Protein AF-A0A2H0N8E6-F1 (afdb_monomer_lite)

Secondary structure (DSSP, 8-state):
-GGG-HHHHHIIIIISHHHHTS---HHHHHHHHHHHHHHHHHHHHHHHHHHHHHHHHHHTTT-HHHHHHHHHHHHHHHHHHHHHHHHS---GGGHHHHHHHHHHHHHHHHHHHHHHHHHHHHHS-GGGHHHHHHHHHHHHHHHHHHHHHHHHHHHHHHHHHHHHHHHHHHHHHHT--TT-----

Radius of gyration: 21.75 Å; chains: 1; bounding box: 71×38×57 Å

Organism: NCBI:txid1974653

Structure (mmCIF, N/CA/C/O backbone):
data_AF-A0A2H0N8E6-F1
#
_entry.id   AF-A0A2H0N8E6-F1
#
loop_
_atom_site.group_PDB
_atom_site.id
_atom_site.type_symbol
_atom_site.label_atom_id
_atom_site.label_alt_id
_atom_site.label_comp_id
_atom_site.label_asym_id
_atom_site.label_entity_id
_atom_site.label_seq_id
_atom_site.pdbx_PDB_ins_code
_atom_site.Cartn_x
_atom_site.Cartn_y
_atom_site.Cartn_z
_atom_site.occupancy
_atom_site.B_iso_or_equiv
_atom_site.auth_seq_id
_atom_site.auth_comp_id
_atom_site.auth_asym_id
_atom_site.auth_atom_id
_atom_site.pdbx_PDB_model_num
ATOM 1 N N . MET A 1 1 ? 7.430 16.166 14.255 1.00 59.34 1 MET A N 1
ATOM 2 C CA . MET A 1 1 ? 7.893 16.108 12.847 1.00 59.34 1 MET A CA 1
ATOM 3 C C . MET A 1 1 ? 6.907 15.461 11.860 1.00 59.34 1 MET A C 1
ATOM 5 O O . MET A 1 1 ? 7.134 15.622 10.672 1.00 59.34 1 MET A O 1
ATOM 9 N N . LYS A 1 2 ? 5.799 14.806 12.277 1.00 59.06 2 LYS A N 1
ATOM 10 C CA . LYS A 1 2 ? 4.817 14.189 11.344 1.00 59.06 2 LYS A CA 1
ATOM 11 C C . LYS A 1 2 ? 4.305 15.143 10.246 1.00 59.06 2 LYS A C 1
ATOM 13 O O . LYS A 1 2 ? 4.163 14.740 9.104 1.00 59.06 2 LYS A O 1
ATOM 18 N N . TYR A 1 3 ? 4.105 16.417 10.579 1.00 64.81 3 TYR A N 1
ATOM 19 C CA . TYR A 1 3 ? 3.597 17.440 9.655 1.00 64.81 3 TYR A CA 1
ATOM 20 C C . TYR A 1 3 ? 4.586 17.905 8.570 1.00 64.81 3 TYR A C 1
ATOM 22 O O . TYR A 1 3 ? 4.198 18.683 7.708 1.00 64.81 3 TYR A O 1
ATOM 30 N N . LEU A 1 4 ? 5.840 17.441 8.605 1.00 82.19 4 LEU A N 1
ATOM 31 C CA . LEU A 1 4 ? 6.856 17.712 7.577 1.00 82.19 4 LEU A CA 1
ATOM 32 C C . LEU A 1 4 ? 7.203 16.461 6.752 1.00 82.19 4 LEU A C 1
ATOM 34 O O . LEU A 1 4 ? 8.013 16.542 5.835 1.00 82.19 4 LEU A O 1
ATOM 38 N N . ASP A 1 5 ? 6.616 15.305 7.074 1.00 90.38 5 ASP A N 1
ATOM 39 C CA . ASP A 1 5 ? 6.883 14.049 6.373 1.00 90.38 5 ASP A CA 1
ATOM 40 C C . ASP A 1 5 ? 6.030 13.969 5.090 1.00 90.38 5 ASP A C 1
ATOM 42 O O . ASP A 1 5 ? 4.797 13.949 5.183 1.00 90.38 5 ASP A O 1
ATOM 46 N N . PRO A 1 6 ? 6.642 13.906 3.892 1.00 92.00 6 PRO A N 1
ATOM 47 C CA . PRO A 1 6 ? 5.910 13.936 2.629 1.00 92.00 6 PRO A CA 1
ATOM 48 C C . PRO A 1 6 ? 4.966 12.743 2.457 1.00 92.00 6 PRO A C 1
ATOM 50 O O . PRO A 1 6 ? 3.879 12.916 1.907 1.00 92.00 6 PRO A O 1
ATOM 53 N N . PHE A 1 7 ? 5.314 11.554 2.964 1.00 93.88 7 PHE A N 1
ATOM 54 C CA . PHE A 1 7 ? 4.419 10.398 2.890 1.00 93.88 7 PHE A CA 1
ATOM 55 C C . PHE A 1 7 ? 3.247 10.535 3.852 1.00 93.88 7 PHE A C 1
ATOM 57 O O . PHE A 1 7 ? 2.126 10.189 3.489 1.00 93.88 7 PHE A O 1
ATOM 64 N N . TYR A 1 8 ? 3.457 11.113 5.036 1.00 94.00 8 TYR A N 1
ATOM 65 C CA . TYR A 1 8 ? 2.338 11.434 5.925 1.00 94.00 8 TYR A CA 1
ATOM 66 C C . TYR A 1 8 ? 1.371 12.430 5.270 1.00 94.00 8 TYR A C 1
ATOM 68 O O . TYR A 1 8 ? 0.158 12.226 5.294 1.00 94.00 8 TYR A O 1
ATOM 76 N N . LEU A 1 9 ? 1.897 13.488 4.643 1.00 94.25 9 LEU A N 1
ATOM 77 C CA . LEU A 1 9 ? 1.090 14.491 3.945 1.00 94.25 9 LEU A CA 1
ATOM 78 C C . LEU A 1 9 ? 0.339 13.883 2.753 1.00 94.25 9 LEU A C 1
ATOM 80 O O . LEU A 1 9 ? -0.856 14.134 2.597 1.00 94.25 9 LEU A O 1
ATOM 84 N N . LEU A 1 10 ? 1.004 13.049 1.949 1.00 94.38 10 LEU A N 1
ATOM 85 C CA . LEU A 1 10 ? 0.389 12.319 0.840 1.00 94.38 10 LEU A CA 1
ATOM 86 C C . LEU A 1 10 ? -0.766 11.440 1.330 1.00 94.38 10 LEU A C 1
ATOM 88 O O . LEU A 1 10 ? -1.880 11.525 0.808 1.00 94.38 10 LEU A O 1
ATOM 92 N N . LEU A 1 11 ? -0.527 10.628 2.360 1.00 93.88 11 LEU A N 1
ATOM 93 C CA . LEU A 1 11 ? -1.547 9.746 2.916 1.00 93.88 11 LEU A CA 1
ATOM 94 C C . LEU A 1 11 ? -2.726 10.550 3.465 1.00 93.88 11 LEU A C 1
ATOM 96 O O . LEU A 1 11 ? -3.870 10.288 3.106 1.00 93.88 11 LEU A O 1
ATOM 100 N N . ARG A 1 12 ? -2.464 11.584 4.266 1.00 93.62 12 ARG A N 1
ATOM 101 C CA . ARG A 1 12 ? -3.511 12.379 4.914 1.00 93.62 12 ARG A CA 1
ATOM 102 C C . ARG A 1 12 ? -4.331 13.216 3.934 1.00 93.62 12 ARG A C 1
ATOM 104 O O . ARG A 1 12 ? -5.552 13.292 4.063 1.00 93.62 12 ARG A O 1
ATOM 111 N N . PHE A 1 13 ? -3.686 13.870 2.970 1.00 93.62 13 PHE A N 1
ATOM 112 C CA . PHE A 1 13 ? -4.343 14.854 2.104 1.00 93.62 13 PHE A CA 1
ATOM 113 C C . PHE A 1 13 ? -4.776 14.313 0.745 1.00 93.62 13 PHE A C 1
ATOM 115 O O . PHE A 1 13 ? -5.640 14.930 0.116 1.00 93.62 13 PHE A O 1
ATOM 122 N N . VAL A 1 14 ? -4.240 13.171 0.309 1.00 93.94 14 VAL A N 1
ATOM 123 C CA . VAL A 1 14 ? -4.565 12.569 -0.990 1.00 93.94 14 VAL A CA 1
ATOM 124 C C . VAL A 1 14 ? -5.241 11.215 -0.805 1.00 93.94 14 VAL A C 1
ATOM 126 O O . VAL A 1 14 ? -6.414 11.081 -1.149 1.00 93.94 14 VAL A O 1
ATOM 129 N N . VAL A 1 15 ? -4.547 10.236 -0.217 1.00 94.12 15 VAL A N 1
ATOM 130 C CA . VAL A 1 15 ? -4.994 8.829 -0.205 1.00 94.12 15 VAL A CA 1
ATOM 131 C C . VAL A 1 15 ? -6.178 8.617 0.742 1.00 94.12 15 VAL A C 1
ATOM 133 O O . VAL A 1 15 ? -7.249 8.187 0.324 1.00 94.12 15 VAL A O 1
ATOM 136 N N . LEU A 1 16 ? -6.032 8.988 2.010 1.00 94.06 16 LEU A N 1
ATOM 137 C CA . LEU A 1 16 ? -7.025 8.801 3.072 1.00 94.06 16 LEU A CA 1
ATOM 138 C C . LEU A 1 16 ? -7.849 10.069 3.333 1.00 94.06 16 LEU A C 1
ATOM 140 O O . LEU A 1 16 ? -8.570 10.161 4.327 1.00 94.06 16 LEU A O 1
ATOM 144 N N . ARG A 1 17 ? -7.790 11.051 2.423 1.00 94.38 17 ARG A N 1
ATOM 145 C CA . ARG A 1 17 ? -8.434 12.368 2.570 1.00 94.38 17 ARG A CA 1
ATOM 146 C C . ARG A 1 17 ? -9.902 12.279 2.978 1.00 94.38 17 ARG A C 1
ATOM 148 O O . ARG A 1 17 ? -10.369 13.084 3.778 1.00 94.38 17 ARG A O 1
ATOM 155 N N . ARG A 1 18 ? -10.645 11.340 2.384 1.00 92.31 18 ARG A N 1
ATOM 156 C CA . ARG A 1 18 ? -12.079 11.160 2.654 1.00 92.31 18 ARG A CA 1
ATOM 157 C C . ARG A 1 18 ? -12.330 10.679 4.083 1.00 92.31 18 ARG A C 1
ATOM 159 O O . ARG A 1 18 ? -13.260 11.169 4.707 1.00 92.31 18 ARG A O 1
ATOM 166 N N . LEU A 1 19 ? -11.472 9.802 4.603 1.00 91.12 19 LEU A N 1
ATOM 167 C CA . LEU A 1 19 ? -11.569 9.287 5.969 1.00 91.12 19 LEU A CA 1
ATOM 168 C C . LEU A 1 19 ? -11.224 10.371 6.992 1.00 91.12 19 LEU A C 1
ATOM 170 O O . LEU A 1 19 ? -11.963 10.575 7.945 1.00 91.12 19 LEU A O 1
ATOM 174 N N . TYR A 1 20 ? -10.178 11.156 6.731 1.00 91.12 20 TYR A N 1
ATOM 175 C CA . TYR A 1 20 ? -9.797 12.291 7.580 1.00 91.12 20 TYR A CA 1
ATOM 176 C C . TYR A 1 20 ? -10.819 13.433 7.618 1.00 91.12 20 TYR A C 1
ATOM 178 O O . TYR A 1 20 ? -10.789 14.256 8.529 1.00 91.12 20 TYR A O 1
ATOM 186 N N . LYS A 1 21 ? -11.693 13.515 6.611 1.00 92.44 21 LYS A N 1
ATOM 187 C CA . LYS A 1 21 ? -12.804 14.472 6.557 1.00 92.44 21 LYS A CA 1
ATOM 188 C C . LYS A 1 21 ? -14.113 13.906 7.101 1.00 92.44 21 LYS A C 1
ATOM 190 O O . LYS A 1 21 ? -15.090 14.647 7.172 1.00 92.44 21 LYS A O 1
ATOM 195 N N . ALA A 1 22 ? -14.159 12.617 7.428 1.00 88.88 22 ALA A N 1
ATOM 196 C CA . ALA A 1 22 ? -15.333 12.025 8.038 1.00 88.88 22 ALA A CA 1
ATOM 197 C C . ALA A 1 22 ? -15.436 12.479 9.502 1.00 88.88 22 ALA A C 1
ATOM 199 O O . ALA A 1 22 ? -14.424 12.669 10.176 1.00 88.88 22 ALA A O 1
ATOM 200 N N . ASN A 1 23 ? -16.664 12.634 10.001 1.00 88.06 23 ASN A N 1
ATOM 201 C CA . ASN A 1 23 ? -16.928 12.896 11.417 1.00 88.06 23 ASN A CA 1
ATOM 202 C C . ASN A 1 23 ? -16.699 11.612 12.229 1.00 88.06 23 ASN A C 1
ATOM 204 O O . ASN A 1 23 ? -17.646 10.947 12.645 1.00 88.06 23 ASN A O 1
ATOM 208 N N . LEU A 1 24 ? -15.431 11.233 12.383 1.00 86.50 24 LEU A N 1
ATOM 209 C CA . LEU A 1 24 ? -15.008 10.050 13.124 1.00 86.50 24 LEU A CA 1
ATOM 210 C C . LEU A 1 24 ? -15.083 10.297 14.632 1.00 86.50 24 LEU A C 1
ATOM 212 O O . LEU A 1 24 ? -14.796 11.393 15.118 1.00 86.50 24 LEU A O 1
ATOM 216 N N . SER A 1 25 ? -15.413 9.249 15.384 1.00 86.81 25 SER A N 1
ATOM 217 C CA . SER A 1 25 ? -15.250 9.257 16.841 1.00 86.81 25 SER A CA 1
ATOM 218 C C . SER A 1 25 ? -13.765 9.380 17.233 1.00 86.81 25 SER A C 1
ATOM 220 O O . SER A 1 25 ? -12.889 9.022 16.438 1.00 86.81 25 SER A O 1
ATOM 222 N N . PRO A 1 26 ? -13.438 9.815 18.467 1.00 86.06 26 PRO A N 1
ATOM 223 C CA . PRO A 1 26 ? -12.048 9.910 18.922 1.00 86.06 26 PRO A CA 1
ATOM 224 C C . PRO A 1 26 ? -11.258 8.598 18.786 1.00 86.06 26 PRO A C 1
ATOM 226 O O . PRO A 1 26 ? -10.087 8.623 18.416 1.00 86.06 26 PRO A O 1
ATOM 229 N N . ALA A 1 27 ? -11.907 7.452 19.022 1.00 79.69 27 ALA A N 1
ATOM 230 C CA . ALA A 1 27 ? -11.287 6.135 18.882 1.00 79.69 27 ALA A CA 1
ATOM 231 C C . ALA A 1 27 ? -10.972 5.790 17.415 1.00 79.69 27 ALA A C 1
ATOM 233 O O . ALA A 1 27 ? -9.861 5.367 17.102 1.00 79.69 27 ALA A O 1
ATOM 234 N N . GLN A 1 28 ? -11.913 6.036 16.498 1.00 84.06 28 GLN A N 1
ATOM 235 C CA . GLN A 1 28 ? -11.699 5.829 15.060 1.00 84.06 28 GLN A CA 1
ATOM 236 C C . GLN A 1 28 ? -10.624 6.765 14.501 1.00 84.06 28 GLN A C 1
ATOM 238 O O . GLN A 1 28 ? -9.827 6.361 13.659 1.00 84.06 28 GLN A O 1
ATOM 243 N N . PHE A 1 29 ? -10.572 8.008 14.983 1.00 88.75 29 PHE A N 1
ATOM 244 C CA . PHE A 1 29 ? -9.530 8.951 14.594 1.00 88.75 29 PHE A CA 1
ATOM 245 C C . PHE A 1 29 ? -8.143 8.504 15.080 1.00 88.75 29 PHE A C 1
ATOM 247 O O . PHE A 1 29 ? -7.178 8.572 14.321 1.00 88.75 29 PHE A O 1
ATOM 254 N N . ALA A 1 30 ? -8.040 8.004 16.316 1.00 87.12 30 ALA A N 1
ATOM 255 C CA . ALA A 1 30 ? -6.794 7.446 16.842 1.00 87.12 30 ALA A CA 1
ATOM 256 C C . ALA A 1 30 ? -6.323 6.230 16.028 1.00 87.12 30 ALA A C 1
ATOM 258 O O . ALA A 1 30 ? -5.144 6.151 15.684 1.00 87.12 30 ALA A O 1
ATOM 259 N N . PHE A 1 31 ? -7.245 5.337 15.650 1.00 85.50 31 PHE A N 1
ATOM 260 C CA . PHE A 1 31 ? -6.955 4.220 14.749 1.00 85.50 31 PHE A CA 1
ATOM 261 C C . PHE A 1 31 ? -6.460 4.700 13.376 1.00 85.50 31 PHE A C 1
ATOM 263 O O . PHE A 1 31 ? -5.439 4.224 12.887 1.00 85.50 31 PHE A O 1
ATOM 270 N N . LEU A 1 32 ? -7.141 5.678 12.767 1.00 90.56 32 LEU A N 1
ATOM 271 C CA . LEU A 1 32 ? -6.748 6.240 11.472 1.00 90.56 32 LEU A CA 1
ATOM 272 C C . LEU A 1 32 ? -5.334 6.844 11.517 1.00 90.56 32 LEU A C 1
ATOM 274 O O . LEU A 1 32 ? -4.549 6.644 10.589 1.00 90.56 32 LEU A O 1
ATOM 278 N N . GLU A 1 33 ? -4.989 7.558 12.591 1.00 91.00 33 GLU A N 1
ATOM 279 C CA . GLU A 1 33 ? -3.643 8.107 12.797 1.00 91.00 33 GLU A CA 1
ATOM 280 C C . GLU A 1 33 ? -2.575 7.021 12.982 1.00 91.00 33 GLU A C 1
ATOM 282 O O . GLU A 1 33 ? -1.470 7.165 12.448 1.00 91.00 33 GLU A O 1
ATOM 287 N N . ASP A 1 34 ? -2.884 5.946 13.711 1.00 88.44 34 ASP A N 1
ATOM 288 C CA . ASP A 1 34 ? -1.980 4.804 13.875 1.00 88.44 34 ASP A CA 1
ATOM 289 C C . ASP A 1 34 ? -1.748 4.084 12.540 1.00 88.44 34 ASP A C 1
ATOM 291 O O . ASP A 1 34 ? -0.599 3.907 12.120 1.00 88.44 34 ASP A O 1
ATOM 295 N N . ASN A 1 35 ? -2.823 3.776 11.804 1.00 87.31 35 ASN A N 1
ATOM 296 C CA . ASN A 1 35 ? -2.712 3.088 10.520 1.00 87.31 35 ASN A CA 1
ATOM 297 C C . ASN A 1 35 ? -1.976 3.937 9.478 1.00 87.31 35 ASN A C 1
ATOM 299 O O . ASN A 1 35 ? -1.108 3.443 8.759 1.00 87.31 35 ASN A O 1
ATOM 303 N N . THR A 1 36 ? -2.231 5.249 9.457 1.00 91.56 36 THR A N 1
ATOM 304 C CA . THR A 1 36 ? -1.467 6.193 8.626 1.00 91.56 36 THR A CA 1
ATOM 305 C C . THR A 1 36 ? 0.018 6.172 8.994 1.00 91.56 36 THR A C 1
ATOM 307 O O . THR A 1 36 ? 0.882 6.238 8.118 1.00 91.56 36 THR A O 1
ATOM 310 N N . GLY A 1 37 ? 0.346 6.041 10.283 1.00 90.88 37 GLY A N 1
ATOM 311 C CA . GLY A 1 37 ? 1.715 5.878 10.766 1.00 90.88 37 GLY A CA 1
ATOM 312 C C . GLY A 1 37 ? 2.400 4.619 10.227 1.00 90.88 37 GLY A C 1
ATOM 313 O O . GLY A 1 37 ? 3.545 4.707 9.772 1.00 90.88 37 GLY A O 1
ATOM 314 N N . LYS A 1 38 ? 1.694 3.483 10.226 1.00 88.38 38 LYS A N 1
ATOM 315 C CA . LYS A 1 38 ? 2.167 2.201 9.677 1.00 88.38 38 LYS A CA 1
ATOM 316 C C . LYS A 1 38 ? 2.363 2.281 8.164 1.00 88.38 38 LYS A C 1
ATOM 318 O O . LYS A 1 38 ? 3.450 2.000 7.669 1.00 88.38 38 LYS A O 1
ATOM 323 N N . GLN A 1 39 ? 1.374 2.768 7.422 1.00 91.25 39 GLN A N 1
ATOM 324 C CA . GLN A 1 39 ? 1.471 2.920 5.965 1.00 91.25 39 GLN A CA 1
ATOM 325 C C . GLN A 1 39 ? 2.609 3.862 5.554 1.00 91.25 39 GLN A C 1
ATOM 327 O O . GLN A 1 39 ? 3.357 3.567 4.623 1.00 91.25 39 GLN A O 1
ATOM 332 N N . ARG A 1 40 ? 2.807 4.958 6.295 1.00 93.62 40 ARG A N 1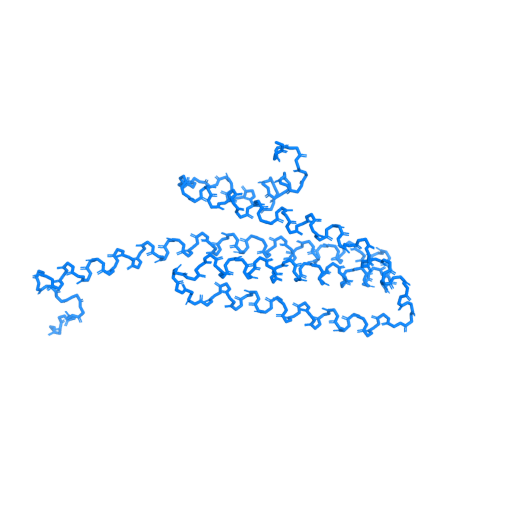
ATOM 333 C CA . ARG A 1 40 ? 3.945 5.870 6.117 1.00 93.62 40 ARG A CA 1
ATOM 334 C C . ARG A 1 40 ? 5.282 5.153 6.294 1.00 93.62 40 ARG A C 1
ATOM 336 O O . ARG A 1 40 ? 6.191 5.372 5.500 1.00 93.62 40 ARG A O 1
ATOM 343 N N . LEU A 1 41 ? 5.409 4.311 7.321 1.00 91.88 41 LEU A N 1
ATOM 344 C CA . LEU A 1 41 ? 6.615 3.510 7.535 1.00 91.88 41 LEU A CA 1
ATOM 345 C C . LEU A 1 41 ? 6.845 2.538 6.371 1.00 91.88 41 LEU A C 1
ATOM 347 O O . LEU A 1 41 ? 7.956 2.469 5.856 1.00 91.88 41 LEU A O 1
ATOM 351 N N . SER A 1 42 ? 5.793 1.857 5.911 1.00 91.75 42 SER A N 1
ATOM 352 C CA . SER A 1 42 ? 5.857 0.948 4.760 1.00 91.75 42 SER A CA 1
ATOM 353 C C . SER A 1 42 ? 6.346 1.654 3.487 1.00 91.75 42 SER A C 1
ATOM 355 O O . SER A 1 42 ? 7.222 1.138 2.791 1.00 91.75 42 SER A O 1
ATOM 357 N N . LEU A 1 43 ? 5.866 2.875 3.214 1.00 93.25 43 LEU A N 1
ATOM 358 C CA . LEU A 1 43 ? 6.325 3.687 2.079 1.00 93.25 43 LEU A CA 1
ATOM 359 C C . LEU A 1 43 ? 7.801 4.077 2.189 1.00 93.25 43 LEU A C 1
ATOM 361 O O . LEU A 1 43 ? 8.527 3.986 1.201 1.00 93.25 43 LEU A O 1
ATOM 365 N N . TRP A 1 44 ? 8.267 4.472 3.377 1.00 94.31 44 TRP A N 1
ATOM 366 C CA . TRP A 1 44 ? 9.684 4.771 3.601 1.00 94.31 44 TRP A CA 1
ATOM 367 C C . TRP A 1 44 ? 10.573 3.544 3.414 1.00 94.31 44 TRP A C 1
ATOM 369 O O . TRP A 1 44 ? 11.592 3.634 2.732 1.00 94.31 44 TRP A O 1
ATOM 379 N N . VAL A 1 45 ? 10.177 2.398 3.971 1.00 92.31 45 VAL A N 1
ATOM 380 C CA . VAL A 1 45 ? 10.890 1.127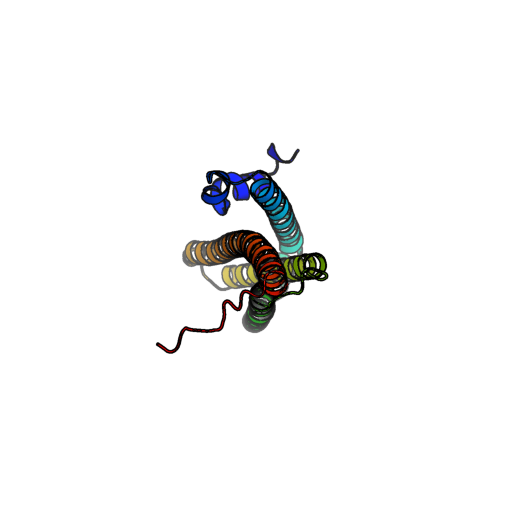 3.783 1.00 92.31 45 VAL A CA 1
ATOM 381 C C . VAL A 1 45 ? 10.953 0.778 2.299 1.00 92.31 45 VAL A C 1
ATOM 383 O O . VAL A 1 45 ? 12.036 0.516 1.786 1.00 92.31 45 VAL A O 1
ATOM 386 N N . THR A 1 46 ? 9.826 0.863 1.593 1.00 92.81 46 THR A N 1
ATOM 387 C CA . THR A 1 46 ? 9.759 0.610 0.148 1.00 92.81 46 THR A CA 1
ATOM 388 C C . THR A 1 46 ? 10.695 1.540 -0.620 1.00 92.81 46 THR A C 1
ATOM 390 O O . THR A 1 46 ? 11.448 1.081 -1.473 1.00 92.81 46 THR A O 1
ATOM 393 N N . LEU A 1 47 ? 10.697 2.841 -0.310 1.00 93.12 47 LEU A N 1
ATOM 394 C CA . LEU A 1 47 ? 11.574 3.809 -0.968 1.00 93.12 47 LEU A CA 1
ATOM 395 C C . LEU A 1 47 ? 13.054 3.462 -0.753 1.00 93.12 47 LEU A C 1
ATOM 397 O O . LEU A 1 47 ? 13.820 3.455 -1.713 1.00 93.12 47 LEU A O 1
ATOM 401 N N . ILE A 1 48 ? 13.453 3.125 0.473 1.00 93.44 48 ILE A N 1
ATOM 402 C CA . ILE A 1 48 ? 14.835 2.730 0.785 1.00 93.44 48 ILE A CA 1
ATOM 403 C C . ILE A 1 48 ? 15.213 1.437 0.049 1.00 93.44 48 ILE A C 1
ATOM 405 O O . ILE A 1 48 ? 16.281 1.364 -0.555 1.00 93.44 48 ILE A O 1
ATOM 409 N N . VAL A 1 49 ? 14.331 0.434 0.051 1.00 90.88 49 VAL A N 1
ATOM 410 C CA . VAL A 1 49 ? 14.551 -0.869 -0.600 1.00 90.88 49 VAL A CA 1
ATOM 411 C C . VAL A 1 49 ? 14.515 -0.757 -2.130 1.00 90.88 49 VAL A C 1
ATOM 413 O O . VAL A 1 49 ? 15.165 -1.540 -2.819 1.00 90.88 49 VAL A O 1
ATOM 416 N N . SER A 1 50 ? 13.836 0.247 -2.688 1.00 91.50 50 SER A N 1
ATOM 417 C CA . SER A 1 50 ? 13.779 0.462 -4.139 1.00 91.50 50 SER A CA 1
ATOM 418 C C . SER A 1 50 ? 15.154 0.722 -4.766 1.00 91.50 50 SER A C 1
ATOM 420 O O . SER A 1 50 ? 15.379 0.334 -5.909 1.00 91.50 50 SER A O 1
ATOM 422 N N . VAL A 1 51 ? 16.097 1.298 -4.011 1.00 91.69 51 VAL A N 1
ATOM 423 C CA . VAL A 1 51 ? 17.463 1.582 -4.479 1.00 91.69 51 VAL A CA 1
ATOM 424 C C . VAL A 1 51 ? 18.234 0.294 -4.808 1.00 91.69 51 VAL A C 1
ATOM 426 O O . VAL A 1 51 ? 18.629 0.134 -5.965 1.00 91.69 51 VAL A O 1
ATOM 429 N N . PRO A 1 52 ? 18.444 -0.656 -3.872 1.00 91.88 52 PRO A N 1
ATOM 430 C CA . PRO A 1 52 ? 19.093 -1.923 -4.205 1.00 91.88 52 PRO A CA 1
ATOM 431 C C . PRO A 1 52 ? 18.278 -2.763 -5.198 1.00 91.88 52 PRO A C 1
ATOM 433 O O . PRO A 1 52 ? 18.882 -3.432 -6.036 1.00 91.88 52 PRO A O 1
ATOM 436 N N . LEU A 1 53 ? 16.938 -2.699 -5.173 1.00 89.31 53 LEU A N 1
ATOM 437 C CA . LEU A 1 53 ? 16.103 -3.373 -6.177 1.00 89.31 53 LEU A CA 1
ATOM 438 C C . LEU A 1 53 ? 16.394 -2.865 -7.593 1.00 89.31 53 LEU A C 1
ATOM 440 O O . LEU A 1 53 ? 16.564 -3.673 -8.501 1.00 89.31 53 LEU A O 1
ATOM 444 N N . TYR A 1 54 ? 16.507 -1.549 -7.781 1.00 90.12 54 TYR A N 1
ATOM 445 C CA . TYR A 1 54 ? 16.843 -0.955 -9.074 1.00 90.12 54 TYR A CA 1
ATOM 446 C C . TYR A 1 54 ? 18.192 -1.459 -9.596 1.00 90.12 54 TYR A C 1
ATOM 448 O O . TYR A 1 54 ? 18.274 -1.919 -10.734 1.00 90.12 54 TYR A O 1
ATOM 456 N N . PHE A 1 55 ? 19.234 -1.454 -8.758 1.00 90.19 55 PHE A N 1
ATOM 457 C CA . PHE A 1 55 ? 20.538 -1.994 -9.152 1.00 90.19 55 PHE A CA 1
ATOM 458 C C . PHE A 1 55 ? 20.471 -3.488 -9.493 1.00 90.19 55 PHE A C 1
ATOM 460 O O . PHE A 1 55 ? 21.067 -3.904 -10.484 1.00 90.19 55 PHE A O 1
ATOM 467 N N . GLY A 1 56 ? 19.712 -4.280 -8.730 1.00 87.62 56 GLY A N 1
ATOM 468 C CA . GLY A 1 56 ? 19.498 -5.700 -9.019 1.00 87.62 56 GLY A CA 1
ATOM 469 C C . GLY A 1 56 ? 18.799 -5.941 -10.361 1.00 87.62 56 GLY A C 1
ATOM 470 O O . GLY A 1 56 ? 19.206 -6.824 -11.115 1.00 87.62 56 GLY A O 1
ATOM 471 N N . VAL A 1 57 ? 17.794 -5.126 -10.698 1.00 87.50 57 VAL A N 1
ATOM 472 C CA . VAL A 1 57 ? 17.085 -5.191 -11.988 1.00 87.50 57 VAL A CA 1
ATOM 473 C C . VAL A 1 57 ? 18.018 -4.839 -13.145 1.00 87.50 57 VAL A C 1
ATOM 475 O O . VAL A 1 57 ? 18.065 -5.577 -14.126 1.00 87.50 57 VAL A O 1
ATOM 478 N N . VAL A 1 58 ? 18.785 -3.751 -13.027 1.00 87.31 58 VAL A N 1
ATOM 479 C CA . VAL A 1 58 ? 19.725 -3.313 -14.073 1.00 87.31 58 VAL A CA 1
ATOM 480 C C . VAL A 1 58 ? 20.826 -4.351 -14.306 1.00 87.31 58 VAL A C 1
ATOM 482 O O . VAL A 1 58 ? 21.175 -4.620 -15.448 1.00 87.31 58 VAL A O 1
ATOM 485 N N . GLN A 1 59 ? 21.338 -4.988 -13.249 1.00 87.88 59 GLN A N 1
ATOM 486 C CA . GLN A 1 59 ? 22.346 -6.050 -13.373 1.00 87.88 59 GLN A CA 1
ATOM 487 C C . GLN A 1 59 ? 21.796 -7.362 -13.956 1.00 87.88 59 GLN A C 1
ATOM 489 O O . GLN A 1 59 ? 22.573 -8.206 -14.394 1.00 87.88 59 GLN A O 1
ATOM 494 N N . SER A 1 60 ? 20.474 -7.546 -13.977 1.00 84.44 60 SER A N 1
ATOM 495 C CA . SER A 1 60 ? 19.811 -8.761 -14.473 1.00 84.44 60 SER A CA 1
ATOM 496 C C . SER A 1 60 ? 19.483 -8.704 -15.973 1.00 84.44 60 SER A C 1
ATOM 498 O O . SER A 1 60 ? 18.562 -9.386 -16.438 1.00 84.44 60 SER A O 1
ATOM 500 N N . GLU A 1 61 ? 20.205 -7.880 -16.738 1.00 77.94 61 GLU A N 1
ATOM 501 C CA . GLU A 1 61 ? 20.016 -7.721 -18.181 1.00 77.94 61 GLU A CA 1
ATOM 502 C C . GLU A 1 61 ? 20.067 -9.084 -18.902 1.00 77.94 61 GLU A C 1
ATOM 504 O O . GLU A 1 61 ? 20.905 -9.940 -18.616 1.00 77.94 61 GLU A O 1
ATOM 509 N N . GLY A 1 62 ? 19.098 -9.332 -19.789 1.00 80.12 62 GLY A N 1
ATOM 510 C CA . GLY A 1 62 ? 18.929 -10.619 -20.477 1.00 80.12 62 GLY A CA 1
ATOM 511 C C . GLY A 1 62 ? 18.120 -11.689 -19.724 1.00 80.12 62 GLY A C 1
ATOM 512 O O . GLY A 1 62 ? 17.784 -12.708 -20.320 1.00 80.12 62 GLY A O 1
ATOM 513 N N . ASN A 1 63 ? 17.743 -11.473 -18.455 1.00 88.31 63 ASN A N 1
ATOM 514 C CA . ASN A 1 63 ? 16.879 -12.385 -17.676 1.00 88.31 63 ASN A CA 1
ATOM 515 C C . ASN A 1 63 ? 15.579 -11.725 -17.173 1.00 88.31 63 ASN A C 1
ATOM 517 O O . ASN A 1 63 ? 14.933 -12.226 -16.247 1.00 88.31 63 ASN A O 1
ATOM 521 N N . GLN A 1 64 ? 15.183 -10.607 -17.783 1.00 87.00 64 GLN A N 1
ATOM 522 C CA . GLN A 1 64 ? 14.068 -9.769 -17.331 1.00 87.00 64 GLN A CA 1
ATOM 523 C C . GLN A 1 64 ? 12.729 -10.518 -17.302 1.00 87.00 64 GLN A C 1
ATOM 525 O O . GLN A 1 64 ? 11.997 -10.385 -16.327 1.00 87.00 64 GLN A O 1
ATOM 530 N N . ASP A 1 65 ? 12.449 -11.387 -18.279 1.00 86.56 65 ASP A N 1
ATOM 531 C CA . ASP A 1 65 ? 11.206 -12.176 -18.316 1.00 86.56 65 ASP A CA 1
ATOM 532 C C . ASP A 1 65 ? 11.070 -13.119 -17.111 1.00 86.56 65 ASP A C 1
ATOM 534 O O . ASP A 1 65 ? 10.002 -13.242 -16.508 1.00 86.56 65 ASP A O 1
ATOM 538 N N . ARG A 1 66 ? 12.172 -13.775 -16.718 1.00 86.75 66 ARG A N 1
ATOM 539 C CA . ARG A 1 66 ? 12.195 -14.671 -15.551 1.00 86.75 66 ARG A CA 1
ATOM 540 C C . ARG A 1 66 ? 12.032 -13.887 -14.258 1.00 86.75 66 ARG A C 1
ATOM 542 O O . ARG A 1 66 ? 11.295 -14.318 -13.373 1.00 86.75 66 ARG A O 1
ATOM 549 N N . LEU A 1 67 ? 12.703 -12.740 -14.167 1.00 87.81 67 LEU A N 1
ATOM 550 C CA . LEU A 1 67 ? 12.582 -11.842 -13.026 1.00 87.81 67 LEU A CA 1
ATOM 551 C C . LEU A 1 67 ? 11.142 -11.329 -12.898 1.00 87.81 67 LEU A C 1
ATOM 553 O O . LEU A 1 67 ? 10.571 -11.405 -11.815 1.00 87.81 67 LEU A O 1
ATOM 557 N N . LEU A 1 68 ? 10.523 -10.908 -14.004 1.00 88.75 68 LEU A N 1
ATOM 558 C CA . LEU A 1 68 ? 9.139 -10.446 -14.047 1.00 88.75 68 LEU A CA 1
ATOM 559 C C . LEU A 1 68 ? 8.162 -11.533 -13.586 1.00 88.75 68 LEU A C 1
ATOM 561 O O . LEU A 1 68 ? 7.344 -11.278 -12.705 1.00 88.75 68 LEU A O 1
ATOM 565 N N . MET A 1 69 ? 8.272 -12.754 -14.119 1.00 86.81 69 MET A N 1
ATOM 566 C CA . MET A 1 69 ? 7.416 -13.877 -13.712 1.00 86.81 69 MET A CA 1
ATOM 567 C C . MET A 1 69 ? 7.574 -14.217 -12.225 1.00 86.81 69 MET A C 1
ATOM 569 O O . MET A 1 69 ? 6.579 -14.450 -11.537 1.00 86.81 69 MET A O 1
ATOM 573 N N . GLY A 1 70 ? 8.808 -14.198 -11.711 1.00 86.88 70 GLY A N 1
ATOM 574 C CA . GLY A 1 70 ? 9.080 -14.394 -10.287 1.00 86.88 70 GLY A CA 1
ATOM 575 C C . GLY A 1 70 ? 8.455 -13.304 -9.413 1.00 86.88 70 GLY A C 1
ATOM 576 O O . GLY A 1 70 ? 7.825 -13.614 -8.402 1.00 86.88 70 GLY A O 1
ATOM 577 N N . MET A 1 71 ? 8.574 -12.035 -9.819 1.00 88.25 71 MET A N 1
ATOM 578 C CA . MET A 1 71 ? 8.004 -10.908 -9.077 1.00 88.25 71 MET A CA 1
ATOM 579 C C . MET A 1 71 ? 6.474 -10.918 -9.107 1.00 88.25 71 MET A C 1
ATOM 581 O O . MET A 1 71 ? 5.861 -10.768 -8.055 1.00 88.25 71 MET A O 1
ATOM 585 N N . ILE A 1 72 ? 5.846 -11.181 -10.258 1.00 87.56 72 ILE A N 1
ATOM 586 C CA . ILE A 1 72 ? 4.383 -11.310 -10.364 1.00 87.56 72 ILE A CA 1
ATOM 587 C C . ILE A 1 72 ? 3.874 -12.442 -9.466 1.00 87.56 72 ILE A C 1
ATOM 589 O O . ILE A 1 72 ? 2.900 -12.254 -8.737 1.00 87.56 72 ILE A O 1
ATOM 593 N N . GLY A 1 73 ? 4.546 -13.599 -9.467 1.00 84.06 73 GLY A N 1
ATOM 594 C CA . GLY A 1 73 ? 4.202 -14.709 -8.579 1.00 84.06 73 GLY A CA 1
ATOM 595 C C . GLY A 1 73 ? 4.288 -14.319 -7.101 1.00 84.06 73 GLY A C 1
ATOM 596 O O . GLY A 1 73 ? 3.370 -14.591 -6.329 1.00 84.06 73 GLY A O 1
ATOM 597 N N . PHE A 1 74 ? 5.351 -13.616 -6.705 1.00 86.75 74 PHE A N 1
ATOM 598 C CA . PHE A 1 74 ? 5.524 -13.158 -5.328 1.00 86.75 74 PHE A CA 1
ATOM 599 C C . PHE A 1 74 ? 4.494 -12.090 -4.924 1.00 86.75 74 PHE A C 1
ATOM 601 O O . PHE A 1 74 ? 3.941 -12.156 -3.824 1.00 86.75 74 PHE A O 1
ATOM 608 N N . VAL A 1 75 ? 4.174 -11.149 -5.820 1.00 88.62 75 VAL A N 1
ATOM 609 C CA . VAL A 1 75 ? 3.090 -10.165 -5.651 1.00 88.62 75 VAL A CA 1
ATOM 610 C C . VAL A 1 75 ? 1.752 -10.876 -5.451 1.00 88.62 75 VAL A C 1
ATOM 612 O O . VAL A 1 75 ? 1.011 -10.529 -4.535 1.00 88.62 75 VAL A O 1
ATOM 615 N N . ALA A 1 76 ? 1.455 -11.903 -6.251 1.00 85.69 76 ALA A N 1
ATOM 616 C CA . ALA A 1 76 ? 0.218 -12.666 -6.126 1.00 85.69 76 ALA A CA 1
ATOM 617 C C . ALA A 1 76 ? 0.126 -13.390 -4.774 1.00 85.69 76 ALA A C 1
ATOM 619 O O . ALA A 1 76 ? -0.913 -13.319 -4.121 1.00 85.69 76 ALA A O 1
ATOM 620 N N . VAL A 1 77 ? 1.202 -14.039 -4.319 1.00 84.62 77 VAL A N 1
ATOM 621 C CA . VAL A 1 77 ? 1.225 -14.765 -3.035 1.00 84.62 77 VAL A CA 1
ATOM 622 C C . VAL A 1 77 ? 1.103 -13.809 -1.849 1.00 84.62 77 VAL A C 1
ATOM 624 O O . VAL A 1 77 ? 0.257 -14.013 -0.979 1.00 84.62 77 VAL A O 1
ATOM 627 N N . THR A 1 78 ? 1.917 -12.753 -1.814 1.00 87.25 78 THR A N 1
ATOM 628 C CA . THR A 1 78 ? 1.90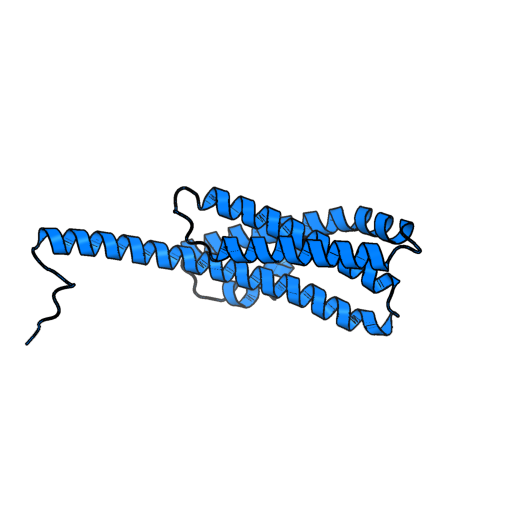4 -11.780 -0.709 1.00 87.25 78 THR A CA 1
ATOM 629 C C . THR A 1 78 ? 0.611 -10.974 -0.672 1.00 87.25 78 THR A C 1
ATOM 631 O O . THR A 1 78 ? 0.025 -10.829 0.399 1.00 87.25 78 THR A O 1
ATOM 634 N N . GLY A 1 79 ? 0.112 -10.535 -1.831 1.00 82.12 79 GLY A N 1
ATOM 635 C CA . GLY A 1 79 ? -1.164 -9.835 -1.953 1.00 82.12 79 GLY A CA 1
ATOM 636 C C . GLY A 1 79 ? -2.356 -10.709 -1.560 1.00 82.12 79 GLY A C 1
ATOM 637 O O . GLY A 1 79 ? -3.206 -10.267 -0.791 1.00 82.12 79 GLY A O 1
ATOM 638 N N . SER A 1 80 ? -2.398 -11.967 -2.015 1.00 78.75 80 SER A N 1
ATOM 639 C CA . SER A 1 80 ? -3.480 -12.897 -1.654 1.00 78.75 80 SER A CA 1
ATOM 640 C C . SER A 1 80 ? -3.454 -13.249 -0.171 1.00 78.75 80 SER A C 1
ATOM 642 O O . SER A 1 80 ? -4.498 -13.289 0.469 1.00 78.75 80 SER A O 1
ATOM 644 N N . GLY A 1 81 ? -2.270 -13.487 0.397 1.00 79.75 81 GLY A N 1
ATOM 645 C CA . GLY A 1 81 ? -2.141 -13.796 1.816 1.00 79.75 81 GLY A CA 1
ATOM 646 C C . GLY A 1 81 ? -2.508 -12.611 2.715 1.00 79.75 81 GLY A C 1
ATOM 647 O O . GLY A 1 81 ? -3.193 -12.806 3.716 1.00 79.75 81 GLY A O 1
ATOM 648 N N . TRP A 1 82 ? -2.129 -11.388 2.323 1.00 82.31 82 TRP A N 1
ATOM 649 C CA . TRP A 1 82 ? -2.575 -10.164 2.992 1.00 82.31 82 TRP A CA 1
ATOM 650 C C . TRP A 1 82 ? -4.103 -10.058 2.963 1.00 82.31 82 TRP A C 1
ATOM 652 O O . TRP A 1 82 ? -4.719 -9.934 4.017 1.00 82.31 82 TRP A O 1
ATOM 662 N N . TYR A 1 83 ? -4.715 -10.229 1.787 1.00 75.94 83 TYR A N 1
ATOM 663 C CA . TYR A 1 83 ? -6.169 -10.213 1.627 1.00 75.94 83 TYR A CA 1
ATOM 664 C C . TYR A 1 83 ? -6.864 -11.260 2.514 1.00 75.94 83 TYR A C 1
ATOM 666 O O . TYR A 1 83 ? -7.791 -10.936 3.247 1.00 75.94 83 TYR A O 1
ATOM 674 N N . VAL A 1 84 ? -6.402 -12.514 2.509 1.00 75.44 84 VAL A N 1
ATOM 675 C CA . VAL A 1 84 ? -7.012 -13.594 3.307 1.00 75.44 84 VAL A CA 1
ATOM 676 C C . VAL A 1 84 ? -6.954 -13.304 4.806 1.00 75.44 84 VAL A C 1
ATOM 678 O O . VAL A 1 84 ? -7.927 -13.577 5.506 1.00 75.44 84 VAL A O 1
ATOM 681 N N . LEU A 1 85 ? -5.849 -12.751 5.310 1.00 71.06 85 LEU A N 1
ATOM 682 C CA . LEU A 1 85 ? -5.741 -12.401 6.726 1.00 71.06 85 LEU A CA 1
ATOM 683 C C . LEU A 1 85 ? -6.619 -11.207 7.097 1.00 71.06 85 LEU A C 1
ATOM 685 O O . LEU A 1 85 ? -7.206 -11.235 8.174 1.00 71.06 85 LEU A O 1
ATOM 689 N N . SER A 1 86 ? -6.775 -10.218 6.215 1.00 67.12 86 SER A N 1
ATOM 690 C CA . SER A 1 86 ? -7.710 -9.106 6.436 1.00 67.12 86 SER A CA 1
ATOM 691 C C . SER A 1 86 ? -9.165 -9.586 6.580 1.00 67.12 86 SER A C 1
ATOM 693 O O . SER A 1 86 ? -9.893 -9.076 7.420 1.00 67.12 86 SER A O 1
ATOM 695 N N . PHE A 1 87 ? -9.580 -10.632 5.849 1.00 58.03 87 PHE A N 1
ATOM 696 C CA . PHE A 1 87 ? -10.945 -11.191 5.927 1.00 58.03 87 PHE A CA 1
ATOM 697 C C . PHE A 1 87 ? -11.129 -12.365 6.895 1.00 58.03 87 PHE A C 1
ATOM 699 O O . PHE A 1 87 ? -12.262 -12.790 7.146 1.00 58.03 87 PHE A O 1
ATOM 706 N N . GLY A 1 88 ? -10.047 -12.942 7.412 1.00 59.94 88 GLY A N 1
ATOM 707 C CA . GLY A 1 88 ? -10.136 -14.026 8.379 1.00 59.94 88 GLY A CA 1
ATOM 708 C C . GLY A 1 88 ? -10.786 -13.514 9.660 1.00 59.94 88 GLY A C 1
ATOM 709 O O . GLY A 1 88 ? -10.400 -12.474 10.172 1.00 59.94 88 GLY A O 1
ATOM 710 N N . GLY A 1 89 ? -11.768 -14.223 10.217 1.00 61.44 89 GLY A N 1
ATOM 711 C CA . GLY A 1 89 ? -12.312 -13.879 11.534 1.00 61.44 89 GLY A CA 1
ATOM 712 C C . GLY A 1 89 ? -11.247 -14.061 12.620 1.00 61.44 89 GLY A C 1
ATOM 713 O O . GLY A 1 89 ? -11.127 -15.148 13.185 1.00 61.44 89 GLY A O 1
ATOM 714 N N . ILE A 1 90 ? -10.448 -13.026 12.894 1.00 66.38 90 ILE A N 1
ATOM 715 C CA . ILE A 1 90 ? -9.321 -13.105 13.828 1.00 66.38 90 ILE A CA 1
ATOM 716 C C . ILE A 1 90 ? -9.837 -12.943 15.262 1.00 66.38 90 ILE A C 1
ATOM 718 O O . ILE A 1 90 ? -10.472 -11.937 15.583 1.00 66.38 90 ILE A O 1
ATOM 722 N N . PRO A 1 91 ? -9.565 -13.901 16.168 1.00 66.88 91 PRO A N 1
ATOM 723 C CA . PRO A 1 91 ? -9.898 -13.738 17.577 1.00 66.88 91 PRO A CA 1
ATOM 724 C C . PRO A 1 91 ? -9.227 -12.483 18.150 1.00 66.88 91 PRO A C 1
ATOM 726 O O . PRO A 1 91 ? -8.026 -12.315 17.978 1.00 66.88 91 PRO A O 1
ATOM 729 N N . ALA A 1 92 ? -9.956 -11.658 18.908 1.00 64.81 92 ALA A N 1
ATOM 730 C CA . ALA A 1 92 ? -9.466 -10.366 19.417 1.00 64.81 92 ALA A CA 1
ATOM 731 C C . ALA A 1 92 ? -8.109 -10.438 20.146 1.00 64.81 92 ALA A C 1
ATOM 733 O O . ALA A 1 92 ? -7.265 -9.563 19.994 1.00 64.81 92 ALA A O 1
ATOM 734 N N . LYS A 1 93 ? -7.853 -11.530 20.881 1.00 72.00 93 LYS A N 1
ATOM 735 C CA . LYS A 1 93 ? -6.569 -11.768 21.567 1.00 72.00 93 LYS A CA 1
ATOM 736 C C . LYS A 1 93 ? -5.358 -11.894 20.624 1.00 72.00 93 LYS A C 1
ATOM 738 O O . LYS A 1 93 ? -4.231 -11.908 21.099 1.00 72.00 93 LYS A O 1
ATOM 743 N N . LEU A 1 94 ? -5.594 -12.065 19.323 1.00 73.56 94 LEU A N 1
ATOM 744 C CA . LEU A 1 94 ? -4.590 -12.190 18.265 1.00 73.56 94 LEU A CA 1
ATOM 745 C C . LEU A 1 94 ? -4.621 -11.003 17.291 1.00 73.56 94 LEU A C 1
ATOM 747 O O . LEU A 1 94 ? -3.866 -11.019 16.324 1.00 73.56 94 LEU A O 1
ATOM 751 N N . LEU A 1 95 ? -5.475 -9.996 17.517 1.00 71.75 95 LEU A N 1
ATOM 752 C CA . LEU A 1 95 ? -5.666 -8.890 16.577 1.00 71.75 95 LEU A CA 1
ATOM 753 C C . LEU A 1 95 ? -4.375 -8.089 16.380 1.00 71.75 95 LEU A C 1
ATOM 755 O O . LEU A 1 95 ? -3.992 -7.837 15.245 1.00 71.75 95 LEU A O 1
ATOM 759 N N . ASP A 1 96 ? -3.659 -7.772 17.460 1.00 72.62 96 ASP A N 1
ATOM 760 C CA . ASP A 1 96 ? -2.390 -7.039 17.373 1.00 72.62 96 ASP A CA 1
ATOM 761 C C . ASP A 1 96 ? -1.337 -7.814 16.568 1.00 72.62 96 ASP A C 1
ATOM 763 O O . ASP A 1 96 ? -0.700 -7.258 15.674 1.00 72.62 96 ASP A O 1
ATOM 767 N N . ALA A 1 97 ? -1.211 -9.121 16.826 1.00 78.44 97 ALA A N 1
ATOM 768 C CA . ALA A 1 97 ? -0.289 -9.990 16.098 1.00 78.44 97 ALA A CA 1
ATOM 769 C C . ALA A 1 97 ? -0.671 -10.106 14.616 1.00 78.44 97 ALA A C 1
ATOM 771 O O . ALA A 1 97 ? 0.189 -10.087 13.737 1.00 78.44 97 ALA A O 1
ATOM 772 N N . ALA A 1 98 ? -1.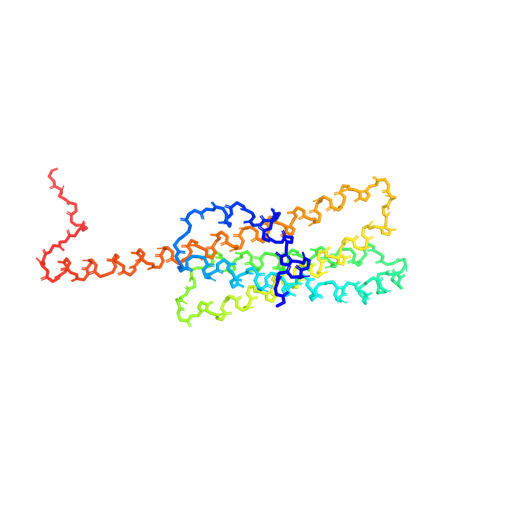966 -10.196 14.320 1.00 76.50 98 ALA A N 1
ATOM 773 C CA . ALA A 1 98 ? -2.442 -10.232 12.951 1.00 76.50 98 ALA A CA 1
ATOM 774 C C . ALA A 1 98 ? -2.196 -8.919 12.210 1.00 76.50 98 ALA A C 1
ATOM 776 O O . ALA A 1 98 ? -1.750 -8.961 11.069 1.00 76.50 98 ALA A O 1
ATOM 777 N N . MET A 1 99 ? -2.421 -7.778 12.864 1.00 75.75 99 MET A N 1
ATOM 778 C CA . MET A 1 99 ? -2.137 -6.453 12.309 1.00 75.75 99 MET A CA 1
ATOM 779 C C . MET A 1 99 ? -0.641 -6.249 12.032 1.00 75.75 99 MET A C 1
ATOM 781 O O . MET A 1 99 ? -0.264 -5.557 11.086 1.00 75.75 99 MET A O 1
ATOM 785 N N . GLU A 1 100 ? 0.231 -6.847 12.842 1.00 81.31 100 GLU A N 1
ATOM 786 C CA . GLU A 1 100 ? 1.671 -6.844 12.591 1.00 81.31 100 GLU A CA 1
ATOM 787 C C . GLU A 1 100 ? 2.039 -7.724 11.382 1.00 81.31 100 GLU A C 1
ATOM 789 O O . GLU A 1 100 ? 2.791 -7.297 10.503 1.00 81.31 100 GLU A O 1
ATOM 794 N N . ILE A 1 101 ? 1.462 -8.926 11.277 1.00 83.31 101 ILE A N 1
ATOM 795 C CA . ILE A 1 101 ? 1.677 -9.812 10.124 1.00 83.31 101 ILE A CA 1
ATOM 796 C C . ILE A 1 101 ? 1.166 -9.158 8.836 1.00 83.31 101 ILE A C 1
ATOM 798 O O . ILE A 1 101 ? 1.896 -9.122 7.844 1.00 83.31 101 ILE A O 1
ATOM 802 N N . THR A 1 102 ? -0.047 -8.598 8.835 1.00 82.50 102 THR A N 1
ATOM 803 C CA . THR A 1 102 ? -0.608 -7.919 7.657 1.00 82.50 102 THR A CA 1
ATOM 804 C C . THR A 1 102 ? 0.242 -6.722 7.249 1.00 82.50 102 THR A C 1
ATOM 806 O O . THR A 1 102 ? 0.450 -6.526 6.054 1.00 82.50 102 THR A O 1
ATOM 809 N N . PHE A 1 103 ? 0.837 -5.989 8.196 1.00 83.50 103 PHE A N 1
ATOM 810 C CA . PHE A 1 103 ? 1.799 -4.927 7.896 1.00 83.50 103 PHE A CA 1
ATOM 811 C C . PHE A 1 103 ? 3.054 -5.439 7.164 1.00 83.50 103 PHE A C 1
ATOM 813 O O . PHE A 1 103 ? 3.482 -4.833 6.172 1.00 83.50 103 PHE A O 1
ATOM 820 N N . TYR A 1 104 ? 3.651 -6.550 7.609 1.00 85.06 104 TYR A N 1
ATOM 821 C CA . TYR A 1 104 ? 4.817 -7.132 6.931 1.00 85.06 104 TYR A CA 1
ATOM 822 C C . TYR A 1 104 ? 4.459 -7.703 5.558 1.00 85.06 104 TYR A C 1
ATOM 824 O O . TYR A 1 104 ? 5.228 -7.534 4.606 1.00 85.06 104 TYR A O 1
ATOM 832 N N . MET A 1 105 ? 3.290 -8.334 5.425 1.00 87.81 105 MET A N 1
ATOM 833 C CA . MET A 1 105 ? 2.801 -8.842 4.141 1.00 87.81 105 MET A CA 1
ATOM 834 C C . MET A 1 105 ? 2.519 -7.706 3.163 1.00 87.81 105 MET A C 1
ATOM 836 O O . MET A 1 105 ? 2.964 -7.775 2.020 1.00 87.81 105 MET A O 1
ATOM 840 N N . TRP A 1 106 ? 1.879 -6.632 3.628 1.00 87.94 106 TRP A N 1
ATOM 841 C CA . TRP A 1 106 ? 1.671 -5.411 2.858 1.00 87.94 106 TRP A CA 1
ATOM 842 C C . TRP A 1 106 ? 3.000 -4.811 2.397 1.00 87.94 106 TRP A C 1
ATOM 844 O O . TRP A 1 106 ? 3.192 -4.558 1.214 1.00 87.94 106 TRP A O 1
ATOM 854 N N . THR A 1 107 ? 3.963 -4.643 3.303 1.00 88.69 107 THR A N 1
ATOM 855 C CA . THR A 1 107 ? 5.277 -4.082 2.953 1.00 88.69 107 THR A CA 1
ATOM 856 C C . THR A 1 107 ? 6.014 -4.964 1.942 1.00 88.69 107 THR A C 1
ATOM 858 O O . THR A 1 107 ? 6.589 -4.454 0.984 1.00 88.69 107 THR A O 1
ATOM 861 N N . SER A 1 108 ? 5.943 -6.287 2.098 1.00 89.00 108 SER A N 1
ATOM 862 C CA . SER A 1 108 ? 6.514 -7.241 1.137 1.00 89.00 108 SER A CA 1
ATOM 863 C C . SER A 1 108 ? 5.832 -7.149 -0.231 1.00 89.00 108 SER A C 1
ATOM 865 O O . SER A 1 108 ? 6.516 -7.143 -1.255 1.00 89.00 108 SER A O 1
ATOM 867 N N . PHE A 1 109 ? 4.502 -7.023 -0.249 1.00 91.25 109 PHE A N 1
ATOM 868 C CA . PHE A 1 109 ? 3.710 -6.813 -1.458 1.00 91.25 109 PHE A CA 1
ATOM 869 C C . PHE A 1 109 ? 4.114 -5.521 -2.172 1.00 91.25 109 PHE A C 1
ATOM 871 O O . PHE A 1 109 ? 4.400 -5.559 -3.368 1.00 91.25 109 PHE A O 1
ATOM 878 N N . VAL A 1 110 ? 4.205 -4.394 -1.456 1.00 92.31 110 VAL A N 1
ATOM 879 C CA . VAL A 1 110 ? 4.591 -3.109 -2.053 1.00 92.31 110 VAL A CA 1
ATOM 880 C C . VAL A 1 110 ? 6.008 -3.193 -2.621 1.00 92.31 110 VAL A C 1
ATOM 882 O O . VAL A 1 110 ? 6.197 -2.837 -3.779 1.00 92.31 110 VAL A O 1
ATOM 885 N N . CYS A 1 111 ? 6.981 -3.737 -1.884 1.00 91.50 111 CYS A N 1
ATOM 886 C CA . CYS A 1 111 ? 8.347 -3.925 -2.385 1.00 91.50 111 CYS A CA 1
ATOM 887 C C . CYS A 1 111 ? 8.395 -4.773 -3.667 1.00 91.50 111 CYS A C 1
ATOM 889 O O . CYS A 1 111 ? 9.086 -4.416 -4.622 1.00 91.50 111 CYS A O 1
ATOM 891 N N . ALA A 1 112 ? 7.648 -5.878 -3.717 1.00 91.38 112 ALA A N 1
ATOM 892 C CA . ALA A 1 112 ? 7.597 -6.745 -4.892 1.00 91.38 112 ALA A CA 1
ATOM 893 C C . ALA A 1 112 ? 6.877 -6.087 -6.077 1.00 91.38 112 ALA A C 1
ATOM 895 O O . ALA A 1 112 ? 7.295 -6.229 -7.229 1.00 91.38 112 ALA A O 1
ATOM 896 N N . LEU A 1 113 ? 5.831 -5.308 -5.806 1.00 93.38 113 LEU A N 1
ATOM 897 C CA . LEU A 1 113 ? 5.138 -4.519 -6.815 1.00 93.38 113 LEU A CA 1
ATOM 898 C C . LEU A 1 113 ? 6.048 -3.407 -7.362 1.00 93.38 113 LEU A C 1
ATOM 900 O O . LEU A 1 113 ? 6.066 -3.170 -8.569 1.00 93.38 113 LEU A O 1
ATOM 904 N N . THR A 1 114 ? 6.858 -2.770 -6.512 1.00 94.19 114 THR A N 1
ATOM 905 C CA . THR A 1 114 ? 7.889 -1.809 -6.930 1.00 94.19 114 THR A CA 1
ATOM 906 C C . THR A 1 114 ? 8.942 -2.489 -7.797 1.00 94.19 114 THR A C 1
ATOM 908 O O . THR A 1 114 ? 9.255 -1.974 -8.864 1.00 94.19 114 THR A O 1
ATOM 911 N N . ALA A 1 115 ? 9.448 -3.662 -7.404 1.00 91.50 115 ALA A N 1
ATOM 912 C CA . ALA A 1 115 ? 10.382 -4.433 -8.227 1.00 91.50 115 ALA A CA 1
ATOM 913 C C . ALA A 1 115 ? 9.776 -4.775 -9.599 1.00 91.50 115 ALA A C 1
ATOM 915 O O . ALA A 1 115 ? 10.426 -4.590 -10.624 1.00 91.50 115 ALA A O 1
ATOM 916 N N . THR A 1 116 ? 8.506 -5.188 -9.626 1.00 93.69 116 THR A N 1
ATOM 917 C CA . THR A 1 116 ? 7.754 -5.448 -10.863 1.00 93.69 116 THR A CA 1
ATOM 918 C C . THR A 1 116 ? 7.707 -4.205 -11.750 1.00 93.69 116 THR A C 1
ATOM 920 O O . THR A 1 116 ? 8.039 -4.284 -12.930 1.00 93.69 116 THR A O 1
ATOM 923 N N . LEU A 1 117 ? 7.359 -3.040 -11.191 1.00 95.06 117 LEU A N 1
ATOM 924 C CA . LEU A 1 117 ? 7.366 -1.775 -11.928 1.00 95.06 117 LEU A CA 1
ATOM 925 C C . LEU A 1 117 ? 8.759 -1.460 -12.490 1.00 95.06 117 LEU A C 1
ATOM 927 O O . LEU A 1 117 ? 8.861 -1.087 -13.655 1.00 95.06 117 LEU A O 1
ATOM 931 N N . LEU A 1 118 ? 9.817 -1.633 -11.691 1.00 93.31 118 LEU A N 1
ATOM 932 C CA . LEU A 1 118 ? 11.199 -1.379 -12.109 1.00 93.31 118 LEU A CA 1
ATOM 933 C C . LEU A 1 118 ? 11.635 -2.282 -13.272 1.00 93.31 118 LEU A C 1
ATOM 935 O O . LEU A 1 118 ? 12.348 -1.824 -14.158 1.00 93.31 118 LEU A O 1
ATOM 939 N N . VAL A 1 119 ? 11.187 -3.537 -13.309 1.00 92.94 119 VAL A N 1
ATOM 940 C CA . VAL A 1 119 ? 11.417 -4.428 -14.459 1.00 92.94 119 VAL A CA 1
ATOM 941 C C . VAL A 1 119 ? 10.606 -3.970 -15.673 1.00 92.94 119 VAL A C 1
ATOM 943 O O . VAL A 1 119 ? 11.125 -3.889 -16.779 1.00 92.94 119 VAL A O 1
ATOM 946 N N . LEU A 1 120 ? 9.339 -3.600 -15.488 1.00 92.94 120 LEU A N 1
ATOM 947 C CA . LEU A 1 120 ? 8.493 -3.164 -16.601 1.00 92.94 120 LEU A CA 1
ATOM 948 C C . LEU A 1 120 ? 9.013 -1.878 -17.261 1.00 92.94 120 LEU A C 1
ATOM 950 O O . LEU A 1 120 ? 8.981 -1.772 -18.483 1.00 92.94 120 LEU A O 1
ATOM 954 N N . ILE A 1 121 ? 9.541 -0.912 -16.505 1.00 93.06 121 ILE A N 1
ATOM 955 C CA . ILE A 1 121 ? 10.091 0.319 -17.102 1.00 93.06 121 ILE A CA 1
ATOM 956 C C . ILE A 1 121 ? 11.366 0.080 -17.923 1.00 93.06 121 ILE A C 1
ATOM 958 O O . ILE A 1 121 ? 11.659 0.893 -18.796 1.00 93.06 121 ILE A O 1
ATOM 962 N N . THR A 1 122 ? 12.112 -1.008 -17.679 1.00 90.38 122 THR A N 1
ATOM 963 C CA . THR A 1 122 ? 13.276 -1.376 -18.507 1.00 90.38 122 THR A CA 1
ATOM 964 C C . THR A 1 122 ? 12.881 -2.168 -19.750 1.00 90.38 122 THR A C 1
ATOM 966 O O . THR A 1 122 ? 13.594 -2.120 -20.748 1.00 90.38 122 THR A O 1
ATOM 969 N N . MET A 1 123 ? 11.734 -2.854 -19.720 1.00 90.38 123 MET A N 1
ATOM 970 C CA . MET A 1 123 ? 11.212 -3.635 -20.848 1.00 90.38 123 MET A CA 1
ATOM 971 C C . MET A 1 123 ? 10.331 -2.819 -21.805 1.00 90.38 123 MET A C 1
ATOM 973 O O . MET A 1 123 ? 10.279 -3.112 -22.998 1.00 90.38 123 MET A O 1
ATOM 977 N N . PHE A 1 124 ? 9.612 -1.814 -21.299 1.00 92.25 124 PHE A N 1
ATOM 978 C CA . PHE A 1 124 ? 8.645 -1.035 -22.075 1.00 92.25 124 PHE A CA 1
ATOM 979 C C . PHE A 1 124 ? 9.161 0.368 -22.422 1.00 92.25 124 PHE A C 1
ATOM 981 O O . PHE A 1 124 ? 9.836 1.006 -21.608 1.00 92.25 124 PHE A O 1
ATOM 988 N N . PRO A 1 125 ? 8.794 0.908 -23.602 1.00 93.94 125 PRO A N 1
ATOM 989 C CA . PRO A 1 125 ? 9.217 2.241 -24.009 1.00 93.94 125 PRO A CA 1
ATOM 990 C C . PRO A 1 125 ? 8.642 3.326 -23.077 1.00 93.94 125 PRO A C 1
ATOM 992 O O . PRO A 1 125 ? 7.549 3.144 -22.529 1.00 93.94 125 PRO A O 1
ATOM 995 N N . PRO A 1 126 ? 9.297 4.501 -22.964 1.00 95.12 126 PRO A N 1
ATOM 996 C CA . PRO A 1 126 ? 8.870 5.578 -22.064 1.00 95.12 126 PRO A CA 1
ATOM 997 C C . PRO A 1 126 ? 7.420 6.043 -22.242 1.00 95.12 126 PRO A C 1
ATOM 999 O O . PRO A 1 126 ? 6.783 6.480 -21.287 1.00 95.12 126 PRO A O 1
ATOM 1002 N N . LEU A 1 127 ? 6.864 5.900 -23.449 1.00 95.56 127 LEU A N 1
ATOM 1003 C CA . LEU A 1 127 ? 5.467 6.230 -23.739 1.00 95.56 127 LEU A CA 1
ATOM 1004 C C . LEU A 1 127 ? 4.468 5.381 -22.927 1.00 95.56 127 LEU A C 1
ATOM 1006 O O . LEU A 1 127 ? 3.366 5.841 -22.640 1.00 95.56 127 LEU A O 1
ATOM 1010 N N . CYS A 1 128 ? 4.847 4.165 -22.524 1.00 94.50 128 CYS A N 1
ATOM 1011 C CA . CYS A 1 128 ? 4.018 3.274 -21.711 1.00 94.50 128 CYS A CA 1
ATOM 1012 C C . CYS A 1 128 ? 4.112 3.572 -20.207 1.00 94.50 128 CYS A C 1
ATOM 1014 O O . CYS A 1 128 ? 3.232 3.162 -19.448 1.00 94.50 128 CYS A O 1
ATOM 1016 N N . TRP A 1 129 ? 5.147 4.287 -19.755 1.00 94.81 129 TRP A N 1
ATOM 1017 C CA . TRP A 1 129 ? 5.406 4.498 -18.329 1.00 94.81 129 TRP A CA 1
ATOM 1018 C C . TRP A 1 129 ? 4.256 5.185 -17.583 1.00 94.81 129 TRP A C 1
ATOM 1020 O O . TRP A 1 129 ? 3.936 4.718 -16.490 1.00 94.81 129 TRP A O 1
ATOM 1030 N N . PRO A 1 130 ? 3.572 6.217 -18.124 1.00 96.50 130 PRO A N 1
ATOM 1031 C CA . PRO A 1 130 ? 2.447 6.835 -17.423 1.00 96.50 130 PRO A CA 1
ATOM 1032 C C . PRO A 1 130 ? 1.352 5.829 -17.050 1.00 96.50 130 PRO A C 1
ATOM 1034 O O . PRO A 1 130 ? 0.860 5.851 -15.925 1.00 96.50 130 PRO A O 1
ATOM 1037 N N . ALA A 1 131 ? 1.016 4.904 -17.954 1.00 95.94 131 ALA A N 1
ATOM 1038 C CA . ALA A 1 131 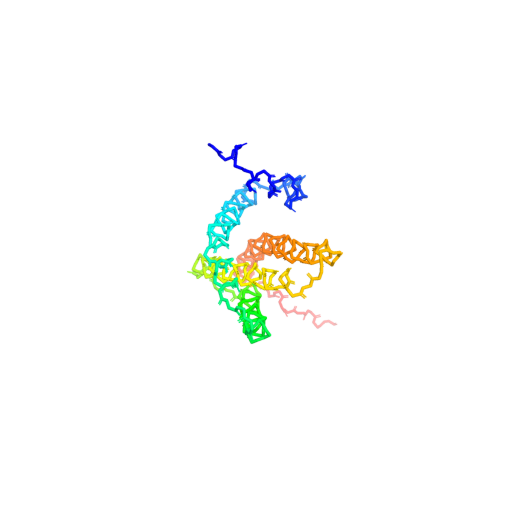? 0.033 3.859 -17.680 1.00 95.94 131 ALA A CA 1
ATOM 1039 C C . ALA A 1 131 ? 0.517 2.901 -16.578 1.00 95.94 131 ALA A C 1
ATOM 1041 O O . ALA A 1 131 ? -0.241 2.588 -15.661 1.00 95.94 131 ALA A O 1
ATOM 1042 N N . LEU A 1 132 ? 1.791 2.496 -16.616 1.00 95.19 132 LEU A N 1
ATOM 1043 C CA . LEU A 1 132 ? 2.395 1.642 -15.586 1.00 95.19 132 LEU A CA 1
ATOM 1044 C C . LEU A 1 132 ? 2.380 2.309 -14.203 1.00 95.19 132 LEU A C 1
ATOM 1046 O O . LEU A 1 132 ? 1.993 1.677 -13.221 1.00 95.19 132 LEU A O 1
ATOM 1050 N N . PHE A 1 133 ? 2.732 3.595 -14.122 1.00 95.44 133 PHE A N 1
ATOM 1051 C CA . PHE A 1 133 ? 2.681 4.359 -12.874 1.00 95.44 133 PHE A CA 1
ATOM 1052 C C . PHE A 1 133 ? 1.254 4.514 -12.344 1.00 95.44 133 PHE A C 1
ATOM 1054 O O . PHE A 1 133 ? 1.053 4.415 -11.136 1.00 95.44 133 PHE A O 1
ATOM 1061 N N . ILE A 1 134 ? 0.260 4.715 -13.217 1.00 95.81 134 ILE A N 1
ATOM 1062 C CA . ILE A 1 134 ? -1.153 4.769 -12.813 1.00 95.81 134 ILE A CA 1
ATOM 1063 C C . ILE A 1 134 ? -1.588 3.437 -12.198 1.00 95.81 134 ILE A C 1
ATOM 1065 O O . ILE A 1 134 ? -2.211 3.440 -11.139 1.00 95.81 134 ILE A O 1
ATOM 1069 N N . ILE A 1 135 ? -1.240 2.307 -12.819 1.00 94.31 135 ILE A N 1
ATOM 1070 C CA . ILE A 1 135 ? -1.576 0.973 -12.300 1.00 94.31 135 ILE A CA 1
ATOM 1071 C C . ILE A 1 135 ? -0.887 0.737 -10.952 1.00 94.31 135 ILE A C 1
ATOM 1073 O O . ILE A 1 135 ? -1.537 0.341 -9.987 1.00 94.31 135 ILE A O 1
ATOM 1077 N N . TYR A 1 136 ? 0.409 1.036 -10.865 1.00 95.00 136 TYR A N 1
ATOM 1078 C CA . TYR A 1 136 ? 1.206 0.890 -9.649 1.00 95.00 136 TYR A CA 1
ATOM 1079 C C . TYR A 1 136 ? 0.657 1.724 -8.482 1.00 95.00 136 TYR A C 1
ATOM 1081 O O . TYR A 1 136 ? 0.360 1.190 -7.412 1.00 95.00 136 TYR A O 1
ATOM 1089 N N . LEU A 1 137 ? 0.476 3.032 -8.690 1.00 95.25 137 LEU A N 1
ATOM 1090 C CA . LEU A 1 137 ? -0.053 3.928 -7.662 1.00 95.25 137 LEU A CA 1
ATOM 1091 C C . LEU A 1 137 ? -1.506 3.591 -7.327 1.00 95.25 137 LEU A C 1
ATOM 1093 O O . LEU A 1 137 ? -1.887 3.647 -6.162 1.00 95.25 137 LEU A O 1
ATOM 1097 N N . GLY A 1 138 ? -2.306 3.199 -8.321 1.00 94.88 138 GLY A N 1
ATOM 1098 C CA . GLY A 1 138 ? -3.683 2.753 -8.130 1.00 94.88 138 GLY A CA 1
ATOM 1099 C C . GLY A 1 138 ? -3.773 1.527 -7.224 1.00 94.88 138 GLY A C 1
ATOM 1100 O O . GLY A 1 138 ? -4.565 1.526 -6.281 1.00 94.88 138 GLY A O 1
ATOM 1101 N N . ALA A 1 139 ? -2.928 0.518 -7.444 1.00 92.25 139 ALA A N 1
ATOM 1102 C CA . ALA A 1 139 ? -2.856 -0.674 -6.599 1.00 92.25 139 ALA A CA 1
ATOM 1103 C C . ALA A 1 139 ? -2.430 -0.333 -5.161 1.00 92.25 139 ALA A C 1
ATOM 1105 O O . ALA A 1 139 ? -3.069 -0.774 -4.207 1.00 92.25 139 ALA A O 1
ATOM 1106 N N . ILE A 1 140 ? -1.412 0.517 -4.988 1.00 93.38 140 ILE A N 1
ATOM 1107 C CA . ILE A 1 140 ? -0.953 0.935 -3.655 1.00 93.38 140 ILE A CA 1
ATOM 1108 C C . ILE A 1 140 ? -2.034 1.734 -2.920 1.00 93.38 140 ILE A C 1
ATOM 1110 O O . ILE A 1 140 ? -2.363 1.431 -1.774 1.00 93.38 140 ILE A O 1
ATOM 1114 N N . PHE A 1 141 ? -2.609 2.750 -3.564 1.00 94.38 141 PHE A N 1
ATOM 1115 C CA . PHE A 1 141 ? -3.593 3.625 -2.926 1.00 94.38 141 PHE A CA 1
ATOM 1116 C C . PHE A 1 141 ? -4.894 2.894 -2.612 1.00 94.38 141 PHE A C 1
ATOM 1118 O O . PHE A 1 141 ? -5.442 3.087 -1.528 1.00 94.38 141 PHE A O 1
ATOM 1125 N N . SER A 1 142 ? -5.371 2.041 -3.523 1.00 92.25 142 SER A N 1
ATOM 1126 C CA . SER A 1 142 ? -6.552 1.214 -3.264 1.00 92.25 142 SER A CA 1
ATOM 1127 C C . SER A 1 142 ? -6.310 0.245 -2.111 1.00 92.25 142 SER A C 1
ATOM 1129 O O . SER A 1 142 ? -7.154 0.169 -1.223 1.00 92.25 142 SER A O 1
ATOM 1131 N N . GLY A 1 143 ? -5.144 -0.408 -2.055 1.00 89.88 143 GLY A N 1
ATOM 1132 C CA . GLY A 1 143 ? -4.791 -1.303 -0.956 1.00 89.88 143 GLY A CA 1
ATOM 1133 C C . GLY A 1 143 ? -4.755 -0.596 0.402 1.00 89.88 143 GLY A C 1
ATOM 1134 O O . GLY A 1 143 ? -5.370 -1.060 1.356 1.00 89.88 143 GLY A O 1
ATOM 1135 N N . MET A 1 144 ? -4.149 0.592 0.472 1.00 91.12 144 MET A N 1
ATOM 1136 C CA . MET A 1 144 ? -4.109 1.411 1.693 1.00 91.12 144 MET A CA 1
ATOM 1137 C C . MET A 1 144 ? -5.488 1.896 2.151 1.00 91.12 144 MET A C 1
ATOM 1139 O O . MET A 1 144 ? -5.793 1.899 3.349 1.00 91.12 144 MET A O 1
ATOM 1143 N N . GLN A 1 145 ? -6.325 2.342 1.211 1.00 91.25 145 GLN A N 1
ATOM 1144 C CA . GLN A 1 145 ? -7.701 2.747 1.500 1.00 91.25 145 GLN A CA 1
ATOM 1145 C C . GLN A 1 145 ? -8.535 1.563 1.982 1.00 91.25 145 GLN A C 1
ATOM 1147 O O . GLN A 1 145 ? -9.307 1.711 2.931 1.00 91.25 145 GLN A O 1
ATOM 1152 N N . TYR A 1 146 ? -8.371 0.411 1.336 1.00 87.56 146 TYR A N 1
ATOM 1153 C CA . TYR A 1 146 ? -9.046 -0.826 1.684 1.00 87.56 146 TYR A CA 1
ATOM 1154 C C . TYR A 1 146 ? -8.664 -1.276 3.100 1.00 87.56 146 TYR A C 1
ATOM 1156 O O . TYR A 1 146 ? -9.552 -1.357 3.941 1.00 87.56 146 TYR A O 1
ATOM 1164 N N . ASP A 1 147 ? -7.370 -1.423 3.397 1.00 84.19 147 ASP A N 1
ATOM 1165 C CA . ASP A 1 147 ? -6.843 -1.822 4.713 1.00 84.19 147 ASP A CA 1
ATOM 1166 C C . ASP A 1 147 ? -7.369 -0.933 5.849 1.00 84.19 147 ASP A C 1
ATOM 1168 O O . ASP A 1 147 ? -7.881 -1.397 6.866 1.00 84.19 147 ASP A O 1
ATOM 1172 N N . THR A 1 148 ? -7.327 0.385 5.634 1.00 87.44 148 THR A N 1
ATOM 1173 C CA . THR A 1 148 ? -7.798 1.359 6.627 1.00 87.44 148 THR A CA 1
ATOM 1174 C C . THR A 1 148 ? -9.306 1.261 6.836 1.00 87.44 148 THR A C 1
ATOM 1176 O O . THR A 1 148 ? -9.791 1.384 7.958 1.00 87.44 148 THR A O 1
ATOM 1179 N N . THR A 1 149 ? -10.061 1.061 5.755 1.00 86.38 149 THR A N 1
ATOM 1180 C CA . THR A 1 149 ? -11.520 0.911 5.820 1.00 86.38 149 THR A CA 1
ATOM 1181 C C . THR A 1 149 ? -11.905 -0.374 6.536 1.00 86.38 149 THR A C 1
ATOM 1183 O O . THR A 1 149 ? -12.840 -0.368 7.333 1.00 86.38 149 THR A O 1
ATOM 1186 N N . ASP A 1 150 ? -11.184 -1.454 6.268 1.00 79.69 150 ASP A N 1
ATOM 1187 C CA . ASP A 1 150 ? -11.420 -2.763 6.855 1.00 79.69 150 ASP A CA 1
ATOM 1188 C C . ASP A 1 150 ? -11.105 -2.773 8.355 1.00 79.69 150 ASP A C 1
ATOM 1190 O O . ASP A 1 150 ? -11.962 -3.113 9.169 1.00 79.69 150 ASP A O 1
ATOM 1194 N N . GLY A 1 151 ? -9.956 -2.225 8.756 1.00 76.31 151 GLY A N 1
ATOM 1195 C CA . GLY A 1 151 ? -9.614 -2.086 10.171 1.00 76.31 151 GLY A CA 1
ATOM 1196 C C . GLY A 1 151 ? -10.605 -1.220 10.965 1.00 76.31 151 GLY A C 1
ATOM 1197 O O . GLY A 1 151 ? -10.905 -1.520 12.120 1.00 76.31 151 GLY A O 1
ATOM 1198 N N . MET A 1 152 ? -11.204 -0.197 10.341 1.00 79.69 152 MET A N 1
ATOM 1199 C CA . MET A 1 152 ? -12.288 0.573 10.970 1.00 79.69 152 MET A CA 1
ATOM 1200 C C . MET A 1 152 ? -13.596 -0.221 11.125 1.00 79.69 152 MET A C 1
ATOM 1202 O O . MET A 1 152 ? -14.365 0.080 12.041 1.00 79.69 152 MET A O 1
ATOM 1206 N N . LYS A 1 153 ? -13.869 -1.208 10.259 1.00 75.56 153 LYS A N 1
ATOM 1207 C CA . LYS A 1 153 ? -15.049 -2.086 10.364 1.00 75.56 153 LYS A CA 1
ATOM 1208 C C . LYS A 1 153 ? -14.894 -3.116 11.473 1.00 75.56 153 LYS A C 1
ATOM 1210 O O . LYS A 1 153 ? -15.825 -3.286 12.253 1.00 75.56 153 LYS A O 1
ATOM 1215 N N . ILE A 1 154 ? -13.717 -3.727 11.603 1.00 66.38 154 ILE A N 1
ATOM 1216 C CA . ILE A 1 154 ? -13.453 -4.761 12.618 1.00 66.38 154 ILE A CA 1
ATOM 1217 C C . ILE A 1 154 ? -13.771 -4.247 14.034 1.00 66.38 154 ILE A C 1
ATOM 1219 O O . ILE A 1 154 ? -14.409 -4.947 14.818 1.00 66.38 154 ILE A O 1
ATOM 1223 N N . GLY A 1 155 ? -13.421 -2.994 14.353 1.00 61.09 155 GLY A N 1
ATOM 1224 C CA . GLY A 1 155 ? -13.751 -2.397 15.655 1.00 61.09 155 GLY A CA 1
ATOM 1225 C C . GLY A 1 155 ? -15.257 -2.185 15.895 1.00 61.09 155 GLY A C 1
ATOM 1226 O O . GLY A 1 155 ? -15.726 -2.261 17.036 1.00 61.09 155 GLY A O 1
ATOM 1227 N N . LEU A 1 156 ? -16.035 -1.947 14.833 1.00 61.72 156 LEU A N 1
ATOM 1228 C CA . LEU A 1 156 ? -17.494 -1.830 14.906 1.00 61.72 156 LEU A CA 1
ATOM 1229 C C . LEU A 1 156 ? -18.139 -3.205 15.115 1.00 61.72 156 LEU A C 1
ATOM 1231 O O . LEU A 1 156 ? -18.965 -3.357 16.016 1.00 61.72 156 LEU A O 1
ATOM 1235 N N . ASP A 1 157 ? -17.717 -4.201 14.338 1.00 59.34 157 ASP A N 1
ATOM 1236 C CA . ASP A 1 157 ? -18.223 -5.573 14.421 1.00 59.34 157 ASP A CA 1
ATOM 1237 C C . ASP A 1 157 ? -17.914 -6.204 15.784 1.00 59.34 157 ASP A C 1
ATOM 1239 O O . ASP A 1 157 ? -18.765 -6.874 16.370 1.00 59.34 157 ASP A O 1
ATOM 1243 N N . GLU A 1 158 ? -16.744 -5.919 16.362 1.00 63.31 158 GLU A N 1
ATOM 1244 C CA . GLU A 1 158 ? -16.401 -6.350 17.718 1.00 63.31 158 GLU A CA 1
ATOM 1245 C C . GLU A 1 158 ? -17.316 -5.715 18.775 1.00 63.31 158 GLU A C 1
ATOM 1247 O O . GLU A 1 158 ? -17.812 -6.401 19.675 1.00 63.31 158 GLU A O 1
ATOM 1252 N N . THR A 1 159 ? -17.556 -4.405 18.678 1.00 62.09 159 THR A N 1
ATOM 1253 C CA . THR A 1 159 ? -18.424 -3.683 19.618 1.00 62.09 159 THR A CA 1
ATOM 1254 C C . THR A 1 159 ? -19.847 -4.238 19.559 1.00 62.09 159 THR A C 1
ATOM 1256 O O . THR A 1 159 ? -20.443 -4.545 20.595 1.00 62.09 159 THR A O 1
ATOM 1259 N N . LEU A 1 160 ? -20.357 -4.468 18.348 1.00 62.56 160 LEU A N 1
ATOM 1260 C CA . LEU A 1 160 ? -21.652 -5.101 18.111 1.00 62.56 160 LEU A CA 1
ATOM 1261 C C . LEU A 1 160 ? -21.695 -6.537 18.647 1.00 62.56 160 LEU A C 1
ATOM 1263 O O . LEU A 1 160 ? -22.667 -6.909 19.302 1.00 62.56 160 LEU A O 1
ATOM 1267 N N . GLN A 1 161 ? -20.636 -7.330 18.466 1.00 64.00 161 GLN A N 1
ATOM 1268 C CA . GLN A 1 161 ? -20.569 -8.699 18.979 1.00 64.00 161 GLN A CA 1
ATOM 1269 C C . GLN A 1 161 ? -20.537 -8.745 20.514 1.00 64.00 161 GLN A C 1
ATOM 1271 O O . GLN A 1 161 ? -21.202 -9.589 21.120 1.00 64.00 161 GLN A O 1
ATOM 1276 N N . ARG A 1 162 ? -19.799 -7.840 21.171 1.00 70.62 162 ARG A N 1
ATOM 1277 C CA . ARG A 1 162 ? -19.771 -7.732 22.641 1.00 70.62 162 ARG A CA 1
ATOM 1278 C C . ARG A 1 162 ? -21.134 -7.322 23.192 1.00 70.62 162 ARG A C 1
ATOM 1280 O O . ARG A 1 162 ? -21.609 -7.956 24.134 1.00 70.62 162 ARG A O 1
ATOM 1287 N N . HIS A 1 163 ? -21.784 -6.328 22.584 1.00 70.88 163 HIS A N 1
ATOM 1288 C CA . HIS A 1 163 ? -23.141 -5.928 22.961 1.00 70.88 163 HIS A CA 1
ATOM 1289 C C . HIS A 1 163 ? -24.158 -7.044 22.722 1.00 70.88 163 HIS A C 1
ATOM 1291 O O . HIS A 1 163 ? -24.965 -7.312 23.605 1.00 70.88 163 HIS A O 1
ATOM 1297 N N . SER A 1 164 ? -24.078 -7.746 21.590 1.00 68.31 164 SER A N 1
ATOM 1298 C CA . SER A 1 164 ? -24.940 -8.891 21.282 1.00 68.31 164 SER A CA 1
ATOM 1299 C C . SER A 1 164 ? -24.773 -10.017 22.308 1.00 68.31 164 SER A C 1
ATOM 1301 O O . SER A 1 164 ? -25.758 -10.504 22.854 1.00 68.31 164 SER A O 1
ATOM 1303 N N . ARG A 1 165 ? -23.537 -10.375 22.685 1.00 72.94 165 ARG A N 1
ATOM 1304 C CA . ARG A 1 165 ? -23.281 -11.384 23.731 1.00 72.94 165 ARG A CA 1
ATOM 1305 C C . ARG A 1 165 ? -23.772 -10.948 25.109 1.00 72.94 165 ARG A C 1
ATOM 1307 O O . ARG A 1 165 ? -24.322 -11.771 25.839 1.00 72.94 165 ARG A O 1
ATOM 1314 N N . ALA A 1 166 ? -23.584 -9.680 25.469 1.00 75.19 166 ALA A N 1
ATOM 1315 C CA . ALA A 1 166 ? -24.096 -9.135 26.723 1.00 75.19 166 ALA A CA 1
ATOM 1316 C C . ALA A 1 166 ? -25.634 -9.133 26.750 1.00 75.19 166 ALA A C 1
ATOM 1318 O O . ALA A 1 166 ? -26.226 -9.526 27.753 1.00 75.19 166 ALA A O 1
ATOM 1319 N N . ALA A 1 167 ? -26.274 -8.771 25.635 1.00 74.31 167 ALA A N 1
ATOM 1320 C CA . ALA A 1 167 ? -27.723 -8.818 25.471 1.00 74.31 167 ALA A CA 1
ATOM 1321 C C . ALA A 1 167 ? -28.252 -10.254 25.575 1.00 74.31 167 ALA A C 1
ATOM 1323 O O . ALA A 1 167 ? -29.163 -10.503 26.353 1.00 74.31 167 ALA A O 1
ATOM 1324 N N . LEU A 1 168 ? -27.627 -11.225 24.901 1.00 80.38 168 LEU A N 1
ATOM 1325 C CA . LEU A 1 168 ? -27.982 -12.645 25.015 1.00 80.38 168 LEU A CA 1
ATOM 1326 C C . LEU A 1 168 ? -27.859 -13.166 26.455 1.00 80.38 168 LEU A C 1
ATOM 1328 O O . LEU A 1 168 ? -28.716 -13.914 26.919 1.00 80.38 168 LEU A O 1
ATOM 1332 N N . GLN A 1 169 ? -26.819 -12.762 27.190 1.00 79.50 169 GLN A N 1
ATOM 1333 C CA . GLN A 1 169 ? -26.678 -13.118 28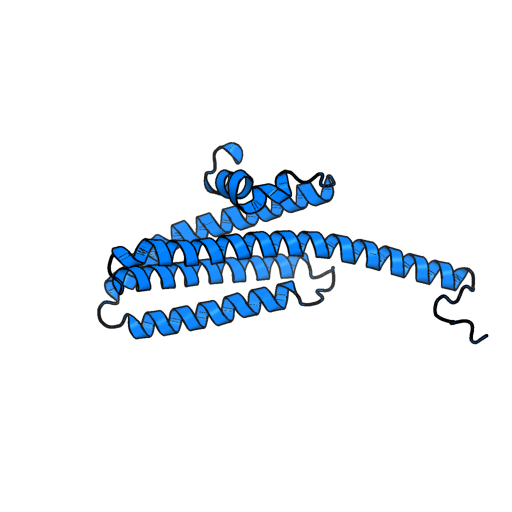.606 1.00 79.50 169 GLN A CA 1
ATOM 1334 C C . GLN A 1 169 ? -27.748 -12.469 29.486 1.00 79.50 169 GLN A C 1
ATOM 1336 O O . GLN A 1 169 ? -28.228 -13.113 30.417 1.00 79.50 169 GLN A O 1
ATOM 1341 N N . TYR A 1 170 ? -28.112 -11.218 29.207 1.00 82.00 170 TYR A N 1
ATOM 1342 C CA . TYR A 1 170 ? -29.206 -10.531 29.885 1.00 82.00 170 TYR A CA 1
ATOM 1343 C C . TYR A 1 170 ? -30.546 -11.223 29.612 1.00 82.00 170 TYR A C 1
ATOM 1345 O O . TYR A 1 170 ? -31.213 -11.628 30.557 1.00 82.00 170 TYR A O 1
ATOM 1353 N N . TYR A 1 171 ? -30.887 -11.477 28.347 1.00 82.94 171 TYR A N 1
ATOM 1354 C CA . TYR A 1 171 ? -32.107 -12.190 27.962 1.00 82.94 171 TYR A CA 1
ATOM 1355 C C . TYR A 1 171 ? -32.193 -13.567 28.617 1.00 82.94 171 TYR A C 1
ATOM 1357 O O . TYR A 1 171 ? -33.210 -13.901 29.216 1.00 82.94 171 TYR A O 1
ATOM 1365 N N . LYS A 1 172 ? -31.084 -14.313 28.647 1.00 81.56 172 LYS A N 1
ATOM 1366 C CA . LYS A 1 172 ? -31.011 -15.594 29.356 1.00 81.56 172 LYS A CA 1
ATOM 1367 C C . LYS A 1 172 ? -31.265 -15.471 30.865 1.00 81.56 172 LYS A C 1
ATOM 1369 O O . LYS A 1 172 ? -31.826 -16.393 31.447 1.00 81.56 172 LYS A O 1
ATOM 1374 N N . ARG A 1 173 ? -30.839 -14.379 31.513 1.00 84.69 173 ARG A N 1
ATOM 1375 C CA . ARG A 1 173 ? -31.114 -14.125 32.942 1.00 84.69 173 ARG A CA 1
ATOM 1376 C C . ARG A 1 173 ? -32.574 -13.754 33.191 1.00 84.69 173 ARG A C 1
ATOM 1378 O O . ARG A 1 173 ? -33.126 -14.189 34.192 1.00 84.69 173 ARG A O 1
ATOM 1385 N N . GLU A 1 174 ? -33.177 -12.998 32.281 1.00 86.88 174 GLU A N 1
ATOM 1386 C CA . GLU A 1 174 ? -34.579 -12.567 32.355 1.00 86.88 174 GLU A CA 1
ATOM 1387 C C . GLU A 1 174 ? -35.571 -13.621 31.824 1.00 86.88 174 GLU A C 1
ATOM 1389 O O . GLU A 1 174 ? -36.775 -13.387 31.821 1.00 86.88 174 GLU A O 1
ATOM 1394 N N . GLY A 1 175 ? -35.089 -14.780 31.357 1.00 84.06 175 GLY A N 1
ATOM 1395 C CA . GLY A 1 175 ? -35.935 -15.828 30.771 1.00 84.06 175 GLY A CA 1
ATOM 1396 C C . GLY A 1 175 ? -36.533 -15.460 29.408 1.00 84.06 175 GLY A C 1
ATOM 1397 O O . GLY A 1 175 ? -37.524 -16.047 28.989 1.00 84.06 175 GLY A O 1
ATOM 1398 N N . ILE A 1 176 ? -35.951 -14.478 28.718 1.00 79.94 176 ILE A N 1
ATOM 1399 C CA . ILE A 1 176 ? -36.332 -14.075 27.365 1.00 79.94 176 ILE A CA 1
ATOM 1400 C C . ILE A 1 176 ? -35.525 -14.934 26.387 1.00 79.94 176 ILE A C 1
ATOM 1402 O O . ILE A 1 176 ? -34.293 -14.942 26.437 1.00 79.94 176 ILE A O 1
ATOM 1406 N N . HIS A 1 177 ? -36.206 -15.642 25.488 1.00 78.25 177 HIS A N 1
ATOM 1407 C CA . HIS A 1 177 ? -35.591 -16.447 24.433 1.00 78.25 177 HIS A CA 1
ATOM 1408 C C . HIS A 1 177 ? -35.788 -15.742 23.082 1.00 78.25 177 HIS A C 1
ATOM 1410 O O . HIS A 1 177 ? -36.860 -15.849 22.495 1.00 78.25 177 HIS A O 1
ATOM 1416 N N . PRO A 1 178 ? -34.791 -14.983 22.584 1.00 64.69 178 PRO A N 1
ATOM 1417 C CA . PRO A 1 178 ? -34.943 -14.185 21.362 1.00 64.69 178 PRO A CA 1
ATOM 1418 C C . PRO A 1 178 ? -35.106 -15.037 20.098 1.00 64.69 178 PRO A C 1
ATOM 1420 O O . PRO A 1 178 ? -35.598 -14.539 19.092 1.00 64.69 178 PRO A O 1
ATOM 1423 N N . ASP A 1 179 ? -34.681 -16.300 20.171 1.00 66.94 179 ASP A N 1
ATOM 1424 C CA . ASP A 1 179 ? -34.656 -17.253 19.059 1.00 66.94 179 ASP A CA 1
ATOM 1425 C C . ASP A 1 179 ? -35.940 -18.102 18.984 1.00 66.94 179 ASP A C 1
ATOM 1427 O O . ASP A 1 179 ? -36.122 -18.878 18.048 1.00 66.94 179 ASP A O 1
ATOM 1431 N N . GLU A 1 180 ? -36.837 -17.975 19.968 1.00 58.12 180 GLU A N 1
ATOM 1432 C CA . GLU A 1 180 ? -38.168 -18.571 19.906 1.00 58.12 180 GLU A CA 1
ATOM 1433 C C . GLU A 1 180 ? -39.043 -17.683 19.018 1.00 58.12 180 GLU A C 1
ATOM 1435 O O . GLU A 1 180 ? -39.793 -16.824 19.486 1.00 58.12 180 GLU A O 1
ATOM 1440 N N . GLU A 1 181 ? -38.924 -17.870 17.701 1.00 53.62 181 GLU A N 1
ATOM 1441 C CA . GLU A 1 181 ? -39.972 -17.441 16.781 1.00 53.62 181 GLU A CA 1
ATOM 1442 C C . GLU A 1 181 ? -41.301 -17.981 17.317 1.00 53.62 181 GLU A C 1
ATOM 1444 O O . GLU A 1 181 ? -41.487 -19.191 17.486 1.00 53.62 181 GLU A O 1
ATOM 1449 N N . ARG A 1 182 ? -42.220 -17.059 17.628 1.00 51.94 182 ARG A N 1
ATOM 1450 C CA . ARG A 1 182 ? -43.621 -17.388 17.864 1.00 51.94 182 ARG A CA 1
ATOM 1451 C C . ARG A 1 182 ? -44.137 -18.072 16.606 1.00 51.94 182 ARG A C 1
ATOM 1453 O O . ARG A 1 182 ? -44.520 -17.407 15.648 1.00 51.94 182 ARG A O 1
ATOM 1460 N N . ASN A 1 183 ? -44.123 -19.398 16.626 1.00 44.66 183 ASN A N 1
ATOM 1461 C CA . ASN A 1 183 ? -44.971 -20.223 15.784 1.00 44.66 183 ASN A CA 1
ATOM 1462 C C . ASN A 1 183 ? -46.421 -19.983 16.241 1.00 44.66 183 ASN A C 1
ATOM 1464 O O . ASN A 1 183 ? -46.973 -20.785 16.994 1.00 44.66 183 ASN A O 1
ATOM 1468 N N . GLU A 1 184 ? -46.982 -18.829 15.881 1.00 44.53 184 GLU A N 1
ATOM 1469 C CA . GLU A 1 184 ? -48.429 -18.578 15.867 1.00 44.53 184 GLU A CA 1
ATOM 1470 C C . GLU A 1 184 ? -48.973 -18.867 14.463 1.00 44.53 184 GLU A C 1
ATOM 1472 O O . GLU A 1 184 ? -48.376 -18.375 13.478 1.00 44.53 184 GLU A O 1
#

Foldseek 3Di:
DLVPQVLLCCCCVPQCVVVNPDPDDPVLVVLLVVLSVLLSVLVVLLVVLLVVLLVVLVVCPPCLVVLLVVLVVQLCVLVVVLVCLLPPPDDPVCVVVSVVVSSVSLSSNLNSLSSNLSSVPVVDDPVCNVVSVCVSVVVSSVVSNVSSVSVSVSVVVVVVVVVVVVVVVVCVVVVHDPPPDPPD

Sequence (184 aa):
MKYLDPFYLLLRFVVLRRLYKANLSPAQFAFLEDNTGKQRLSLWVTLIVSVPLYFGVVQSEGNQDRLLMGMIGFVAVTGSGWYVLSFGGIPAKLLDAAMEITFYMWTSFVCALTATLLVLITMFPPLCWPALFIIYLGAIFSGMQYDTTDGMKIGLDETLQRHSRAALQYYKREGIHPDEERNE

pLDDT: mean 83.79, std 11.33, range [44.53, 96.5]